Protein AF-A0A7Y2NCZ9-F1 (afdb_monomer)

Sequence (286 aa):
MQEQLASISAELGVPTDLVERAARARATATGTTVEQIVAAWSGGEAAPAAAAPPAASAAAPAAAPAAAAPAAPAGPIVEIFEPTAAPPEVEVEVEPEVPEPVKRRAVPVWMMATFVAIPAVALMYALLIPNGPDCGGGGQLAIDPVTGVAQSCDGSEYGVSAVDFFAMGSDLYATQCAACHGAEGGGGAGPAFTGGAVLASFPTDQCATHVEWVALGSSAWPEATYGALDTPVGSSGGVMPGFGSRLSPEELAAVVLYERVAFGGEGIGVAEADCGLGDEAVAAGE

Structure (mmCIF, N/CA/C/O backbone):
data_AF-A0A7Y2NCZ9-F1
#
_entry.id   AF-A0A7Y2NCZ9-F1
#
loop_
_atom_site.group_PDB
_atom_site.id
_atom_site.type_symbol
_atom_site.label_atom_id
_atom_site.label_alt_id
_atom_site.label_comp_id
_atom_site.label_asym_id
_atom_site.label_entity_id
_atom_site.label_seq_id
_atom_site.pdbx_PDB_ins_code
_atom_site.Cartn_x
_atom_site.Cartn_y
_atom_site.Cartn_z
_atom_site.occupancy
_atom_site.B_iso_or_equiv
_atom_site.auth_seq_id
_atom_site.auth_comp_id
_atom_site.auth_asym_id
_atom_site.auth_atom_id
_atom_site.pdbx_PDB_model_num
ATOM 1 N N . MET A 1 1 ? -28.352 15.705 -25.016 1.00 78.81 1 MET A N 1
ATOM 2 C CA . MET A 1 1 ? -27.339 15.227 -24.049 1.00 78.81 1 MET A CA 1
ATOM 3 C C . MET A 1 1 ? -27.585 13.787 -23.604 1.00 78.81 1 MET A C 1
ATOM 5 O O . MET A 1 1 ? -26.850 12.945 -24.084 1.00 78.81 1 MET A O 1
ATOM 9 N N . GLN A 1 2 ? -28.590 13.456 -22.774 1.00 85.50 2 GLN A N 1
ATOM 10 C CA . GLN A 1 2 ? -28.771 12.064 -22.296 1.00 85.50 2 GLN A CA 1
ATOM 11 C C . GLN A 1 2 ? -29.002 11.042 -23.425 1.00 85.50 2 GLN A C 1
ATOM 13 O O . GLN A 1 2 ? -28.416 9.969 -23.408 1.00 85.50 2 GLN A O 1
ATOM 18 N N . GLU A 1 3 ? -29.771 11.407 -24.454 1.00 88.25 3 GLU A N 1
ATOM 19 C CA . GLU A 1 3 ? -29.994 10.557 -25.635 1.00 88.25 3 GLU A CA 1
ATOM 20 C C . GLU A 1 3 ? -28.704 10.308 -26.444 1.00 88.25 3 GLU A C 1
ATOM 22 O O . GLU A 1 3 ? -28.456 9.201 -26.909 1.00 88.25 3 GLU A O 1
ATOM 27 N N . GLN A 1 4 ? -27.826 11.313 -26.536 1.00 89.00 4 GLN A N 1
ATOM 28 C CA . GLN A 1 4 ? -26.525 11.192 -27.209 1.00 89.00 4 GLN A CA 1
ATOM 29 C C . GLN A 1 4 ? -25.543 10.355 -26.388 1.00 89.00 4 GLN A C 1
ATOM 31 O O . GLN A 1 4 ? -24.833 9.532 -26.950 1.00 89.00 4 GLN A O 1
ATOM 36 N N . LEU A 1 5 ? -25.532 10.525 -25.062 1.00 88.00 5 LEU A N 1
ATOM 37 C CA . LEU A 1 5 ? -24.735 9.698 -24.155 1.00 88.00 5 LEU A CA 1
ATOM 38 C C . LEU A 1 5 ? -25.157 8.227 -24.238 1.00 88.00 5 LEU A C 1
ATOM 40 O O . LEU A 1 5 ? -24.292 7.363 -24.301 1.00 88.00 5 LEU A O 1
ATOM 44 N N . ALA A 1 6 ? -26.463 7.948 -24.303 1.00 89.88 6 ALA A N 1
ATOM 45 C CA . ALA A 1 6 ? -26.987 6.595 -24.476 1.00 89.88 6 ALA A CA 1
ATOM 46 C C . ALA A 1 6 ? -26.619 5.995 -25.844 1.00 89.88 6 ALA A C 1
ATOM 48 O O . ALA A 1 6 ? -26.260 4.826 -25.919 1.00 89.88 6 ALA A O 1
ATOM 49 N N . SER A 1 7 ? -26.649 6.793 -26.917 1.00 90.50 7 SER A N 1
ATOM 50 C CA . SER A 1 7 ? -26.209 6.353 -28.248 1.00 90.50 7 SER A CA 1
ATOM 51 C C . SER A 1 7 ? -24.715 6.019 -28.282 1.00 90.50 7 SER A C 1
ATOM 53 O O . SER A 1 7 ? -24.341 4.964 -28.780 1.00 90.50 7 SER A O 1
ATOM 55 N N . ILE A 1 8 ? -23.870 6.891 -27.722 1.00 89.75 8 ILE A N 1
ATOM 56 C CA . ILE A 1 8 ? -22.414 6.683 -27.643 1.00 89.75 8 ILE A CA 1
ATOM 57 C C . ILE A 1 8 ? -22.099 5.471 -26.756 1.00 89.75 8 ILE A C 1
ATOM 59 O O . ILE A 1 8 ? -21.262 4.645 -27.103 1.00 89.75 8 ILE A O 1
ATOM 63 N N . SER A 1 9 ? -22.803 5.335 -25.631 1.00 89.31 9 SER A N 1
ATOM 64 C CA . SER A 1 9 ? -22.722 4.181 -24.732 1.00 89.31 9 SER A CA 1
ATOM 65 C C . SER A 1 9 ? -23.060 2.871 -25.450 1.00 89.31 9 SER A C 1
ATOM 67 O O . SER A 1 9 ? -22.304 1.908 -25.341 1.00 89.31 9 SER A O 1
ATOM 69 N N . ALA A 1 10 ? -24.145 2.846 -26.231 1.00 89.31 10 ALA A N 1
ATOM 70 C CA . ALA A 1 10 ? -24.565 1.666 -26.983 1.00 89.31 10 ALA A CA 1
ATOM 71 C C . ALA A 1 10 ? -23.587 1.296 -28.111 1.00 89.31 10 ALA A C 1
ATOM 73 O O . ALA A 1 10 ? -23.389 0.114 -28.378 1.00 89.31 10 ALA A O 1
ATOM 74 N N . GLU A 1 11 ? -22.970 2.286 -28.758 1.00 89.75 11 GLU A N 1
ATOM 75 C CA . GLU A 1 11 ? -21.984 2.063 -29.821 1.00 89.75 11 GLU A CA 1
ATOM 76 C C . GLU A 1 11 ? -20.638 1.568 -29.272 1.00 89.75 11 GLU A C 1
ATOM 78 O O . GLU A 1 11 ? -20.004 0.703 -29.872 1.00 89.75 11 GLU A O 1
ATOM 83 N N . LEU A 1 12 ? -20.219 2.077 -28.109 1.00 83.62 12 LEU A N 1
ATOM 84 C CA . LEU A 1 12 ? -18.951 1.716 -27.470 1.00 83.62 12 LEU A CA 1
ATOM 85 C C . LEU A 1 12 ? -19.056 0.507 -26.529 1.00 83.62 12 LEU A C 1
ATOM 87 O O . LEU A 1 12 ? -18.029 -0.017 -26.111 1.00 83.62 12 LEU A O 1
ATOM 91 N N . GLY A 1 13 ? -20.267 0.076 -26.165 1.00 85.94 13 GLY A N 1
ATOM 92 C CA . GLY A 1 13 ? -20.477 -0.979 -25.168 1.00 85.94 13 GLY A CA 1
ATOM 93 C C . GLY A 1 13 ? -20.064 -0.577 -23.746 1.00 85.94 13 GLY A C 1
ATOM 94 O O . GLY A 1 13 ? -19.773 -1.441 -22.926 1.00 85.94 13 GLY A O 1
ATOM 95 N N . VAL A 1 14 ? -20.019 0.727 -23.449 1.00 89.38 14 VAL A N 1
ATOM 96 C CA . VAL A 1 14 ? -19.550 1.286 -22.169 1.00 89.38 14 VAL A CA 1
ATOM 97 C C . VAL A 1 14 ? -20.726 1.913 -21.407 1.00 89.38 14 VAL A C 1
ATOM 99 O O . VAL A 1 14 ? -21.513 2.622 -22.033 1.00 89.38 14 VAL A O 1
ATOM 102 N N . PRO A 1 15 ? -20.854 1.731 -20.077 1.00 92.50 15 PRO A N 1
ATOM 103 C CA . PRO A 1 15 ? -21.878 2.382 -19.254 1.00 92.50 15 PRO A CA 1
ATOM 104 C C . PRO A 1 15 ? -21.974 3.908 -19.428 1.00 92.50 15 PRO A C 1
ATOM 106 O O . PRO A 1 15 ? -20.968 4.617 -19.511 1.00 92.50 15 PRO A O 1
ATOM 109 N N . THR A 1 16 ? -23.201 4.437 -19.448 1.00 88.50 16 THR A N 1
ATOM 110 C CA . THR A 1 16 ? -23.489 5.860 -19.708 1.00 88.50 16 THR A CA 1
ATOM 111 C C . THR A 1 16 ? -22.826 6.809 -18.702 1.00 88.50 16 THR A C 1
ATOM 113 O O . THR A 1 16 ? -22.435 7.918 -19.072 1.00 88.50 16 THR A O 1
ATOM 116 N N . ASP A 1 17 ? -22.652 6.384 -17.446 1.00 87.56 17 ASP A N 1
ATOM 117 C CA . ASP A 1 17 ? -21.994 7.174 -16.398 1.00 87.56 17 ASP A CA 1
ATOM 118 C C . ASP A 1 17 ? -20.489 7.353 -16.660 1.00 87.56 17 ASP A C 1
ATOM 120 O O . ASP A 1 17 ? -19.930 8.412 -16.368 1.00 87.56 17 ASP A O 1
ATOM 124 N N . LEU A 1 18 ? -19.829 6.356 -17.259 1.00 87.69 18 LEU A N 1
ATOM 125 C CA . LEU A 1 18 ? -18.423 6.446 -17.650 1.00 87.69 18 LEU A CA 1
ATOM 126 C C . LEU A 1 18 ? -18.248 7.388 -18.838 1.00 87.69 18 LEU A C 1
ATOM 128 O O . LEU A 1 18 ? -17.339 8.219 -18.829 1.00 87.69 18 LEU A O 1
ATOM 132 N N . VAL A 1 19 ? -19.152 7.323 -19.820 1.00 90.44 19 VAL A N 1
ATOM 133 C CA . VAL A 1 19 ? -19.160 8.254 -20.960 1.00 90.44 19 VAL A CA 1
ATOM 134 C C . VAL A 1 19 ? -19.357 9.695 -20.472 1.00 90.44 19 VAL A C 1
ATOM 136 O O . VAL A 1 19 ? -18.670 10.610 -20.929 1.00 90.44 19 VAL A O 1
ATOM 139 N N . GLU A 1 20 ? -20.230 9.907 -19.484 1.00 93.12 20 GLU A N 1
ATOM 140 C CA . GLU A 1 20 ? -20.445 11.223 -18.880 1.00 93.12 20 GLU A CA 1
ATOM 141 C C . GLU A 1 20 ? -19.228 11.711 -18.075 1.00 93.12 20 GLU A C 1
ATOM 143 O O . GLU A 1 20 ? -18.813 12.868 -18.217 1.00 93.12 20 GLU A O 1
ATOM 148 N N . ARG A 1 21 ? -18.613 10.842 -17.261 1.00 92.00 21 ARG A N 1
ATOM 149 C CA . ARG A 1 21 ? -17.389 11.169 -16.507 1.00 92.00 21 ARG A CA 1
ATOM 150 C C . ARG A 1 21 ? -16.228 11.519 -17.439 1.00 92.00 21 ARG A C 1
ATOM 152 O O . ARG A 1 21 ? -15.560 12.531 -17.219 1.00 92.00 21 ARG A O 1
ATOM 159 N N . ALA A 1 22 ? -16.036 10.752 -18.511 1.00 91.69 22 ALA A N 1
ATOM 160 C CA . ALA A 1 22 ? -15.022 11.021 -19.527 1.00 91.69 22 ALA A CA 1
ATOM 161 C C . ALA A 1 22 ? -15.275 12.354 -20.252 1.00 91.69 22 ALA A C 1
ATOM 163 O O . ALA A 1 22 ? -14.341 13.132 -20.469 1.00 91.69 22 ALA A O 1
ATOM 164 N N . ALA A 1 23 ? -16.536 12.658 -20.582 1.00 92.56 23 ALA A N 1
ATOM 165 C CA . ALA A 1 23 ? -16.905 13.923 -21.212 1.00 92.56 23 ALA A CA 1
ATOM 166 C C . ALA A 1 23 ? -16.618 15.125 -20.296 1.00 92.56 23 ALA A C 1
ATOM 168 O O . ALA A 1 23 ? -16.061 16.125 -20.751 1.00 92.56 23 ALA A O 1
ATOM 169 N N . ARG A 1 24 ? -16.921 15.015 -18.993 1.00 91.19 24 ARG A N 1
ATOM 170 C CA . ARG A 1 24 ? -16.603 16.042 -17.983 1.00 91.19 24 ARG A CA 1
ATOM 171 C C . ARG A 1 24 ? -15.102 16.256 -17.825 1.00 91.19 24 ARG A C 1
ATOM 173 O O . ARG A 1 24 ? -14.654 17.398 -17.857 1.00 91.19 24 ARG A O 1
ATOM 180 N N . ALA A 1 25 ? -14.323 15.180 -17.733 1.00 90.06 25 ALA A N 1
ATOM 181 C CA . ALA A 1 25 ? -12.868 15.272 -17.630 1.00 90.06 25 ALA A CA 1
ATOM 182 C C . ALA A 1 25 ? -12.256 15.998 -18.843 1.00 90.06 25 ALA A C 1
ATOM 184 O O . ALA A 1 25 ? -11.417 16.889 -18.694 1.00 90.06 25 ALA A O 1
ATOM 185 N N . ARG A 1 26 ? -12.725 15.676 -20.056 1.00 88.50 26 ARG A N 1
ATOM 186 C CA . ARG A 1 26 ? -12.232 16.299 -21.292 1.00 88.50 26 ARG A CA 1
ATOM 187 C C . ARG A 1 26 ? -12.692 17.749 -21.447 1.00 88.50 26 ARG A C 1
ATOM 189 O O . ARG A 1 26 ? -11.910 18.575 -21.914 1.00 88.50 26 ARG A O 1
ATOM 196 N N . ALA A 1 27 ? -13.909 18.072 -21.011 1.00 92.50 27 ALA A N 1
ATOM 197 C CA . ALA A 1 27 ? -14.422 19.439 -20.946 1.00 92.50 27 ALA A CA 1
ATOM 198 C C . ALA A 1 27 ? -13.543 20.318 -20.038 1.00 92.50 27 ALA A C 1
ATOM 200 O O . ALA A 1 27 ? -13.081 21.376 -20.462 1.00 92.50 27 ALA A O 1
ATOM 201 N N . THR A 1 28 ? -13.196 19.832 -18.840 1.00 88.94 28 THR A N 1
ATOM 202 C CA . THR A 1 28 ? -12.280 20.529 -17.921 1.00 88.94 28 THR A CA 1
ATOM 203 C C . THR A 1 28 ? -10.881 20.699 -18.513 1.00 88.94 28 THR A C 1
ATOM 205 O O . THR A 1 28 ? -10.314 21.784 -18.428 1.00 88.94 28 THR A O 1
ATOM 208 N N . ALA A 1 29 ? -10.337 19.663 -19.155 1.00 85.38 29 ALA A N 1
ATOM 209 C CA . ALA A 1 29 ? -8.994 19.708 -19.736 1.00 85.38 29 ALA A CA 1
ATOM 210 C C . ALA A 1 29 ? -8.878 20.642 -20.955 1.00 85.38 29 ALA A C 1
ATOM 212 O O . ALA A 1 29 ? -7.812 21.194 -21.214 1.00 85.38 29 ALA A O 1
ATOM 213 N N . THR A 1 30 ? -9.962 20.812 -21.715 1.00 87.06 30 THR A N 1
ATOM 214 C CA . THR A 1 30 ? -9.978 21.622 -22.948 1.00 87.06 30 THR A CA 1
ATOM 215 C C . THR A 1 30 ? -10.617 22.998 -22.768 1.00 87.06 30 THR A C 1
ATOM 217 O O . THR A 1 30 ? -10.561 23.813 -23.687 1.00 87.06 30 THR A O 1
ATOM 220 N N . GLY A 1 31 ? -11.216 23.272 -21.604 1.00 89.50 31 GLY A N 1
ATOM 221 C CA . GLY A 1 31 ? -11.973 24.500 -21.349 1.00 89.50 31 GLY A CA 1
ATOM 222 C C . GLY A 1 31 ? -13.267 24.602 -22.166 1.00 89.50 31 GLY A C 1
ATOM 223 O O . GLY A 1 31 ? -13.744 25.708 -22.414 1.00 89.50 31 GLY A O 1
ATOM 224 N N . THR A 1 32 ? -13.813 23.470 -22.614 1.00 90.94 32 THR A N 1
ATOM 225 C CA . THR A 1 32 ? -15.071 23.385 -23.377 1.00 90.94 32 THR A CA 1
ATOM 226 C C . THR A 1 32 ? -16.213 22.894 -22.487 1.00 90.94 32 THR A C 1
ATOM 228 O O . THR A 1 32 ? -15.999 22.585 -21.314 1.00 90.94 32 THR A O 1
ATOM 231 N N . THR A 1 33 ? -17.445 22.849 -23.005 1.00 94.38 33 THR A N 1
ATOM 232 C CA . THR A 1 33 ? -18.577 22.286 -22.250 1.00 94.38 33 THR A CA 1
ATOM 233 C C . THR A 1 33 ? -18.755 20.795 -22.526 1.00 94.38 33 THR A C 1
ATOM 235 O O . THR A 1 33 ? -18.391 20.284 -23.587 1.00 94.38 33 THR A O 1
ATOM 238 N N . VAL A 1 34 ? -19.352 20.085 -21.568 1.00 90.19 34 VAL A N 1
ATOM 239 C CA . VAL A 1 34 ? -19.632 18.644 -21.675 1.00 90.19 34 VAL A CA 1
ATOM 240 C C . VAL A 1 34 ? -20.484 18.355 -22.912 1.00 90.19 34 VAL A C 1
ATOM 242 O O . VAL A 1 34 ? -20.221 17.410 -23.646 1.00 90.19 34 VAL A O 1
ATOM 245 N N . GLU A 1 35 ? -21.454 19.220 -23.203 1.00 89.00 35 GLU A N 1
ATOM 246 C CA . GLU A 1 35 ? -22.343 19.112 -24.358 1.00 89.00 35 GLU A CA 1
ATOM 247 C C . GLU A 1 35 ? -21.586 19.223 -25.685 1.00 89.00 35 GLU A C 1
ATOM 249 O O . GLU A 1 35 ? -21.931 18.523 -26.633 1.00 89.00 35 GLU A O 1
ATOM 254 N N . GLN A 1 36 ? -20.544 20.061 -25.757 1.00 86.81 36 GLN A N 1
ATOM 255 C CA . GLN A 1 36 ? -19.707 20.202 -26.953 1.00 86.81 36 GLN A CA 1
ATOM 256 C C . GLN A 1 36 ? -18.855 18.953 -27.194 1.00 86.81 36 GLN A C 1
ATOM 258 O O . GLN A 1 36 ? -18.736 18.501 -28.330 1.00 86.81 36 GLN A O 1
ATOM 263 N N . ILE A 1 37 ? -18.315 18.358 -26.127 1.00 92.25 37 ILE A N 1
ATOM 264 C CA . ILE A 1 37 ? -17.566 17.098 -26.206 1.00 92.25 37 ILE A CA 1
ATOM 265 C C . ILE A 1 37 ? -18.480 15.944 -26.641 1.00 92.25 37 ILE A C 1
ATOM 267 O O . ILE A 1 37 ? -18.135 15.188 -27.547 1.00 92.25 37 ILE A O 1
ATOM 271 N N . VAL A 1 38 ? -19.674 15.843 -26.053 1.00 91.31 38 VAL A N 1
ATOM 272 C CA . VAL A 1 38 ? -20.662 14.804 -26.390 1.00 91.31 38 VAL A CA 1
ATOM 273 C C . VAL A 1 38 ? -21.204 14.976 -27.817 1.00 91.31 38 VAL A C 1
ATOM 275 O O . VAL A 1 38 ? -21.426 13.990 -28.522 1.00 91.31 38 VAL A O 1
ATOM 278 N N . ALA A 1 39 ? -21.386 16.213 -28.288 1.00 87.69 39 ALA A N 1
ATOM 279 C CA . ALA A 1 39 ? -21.771 16.492 -29.672 1.00 87.69 39 ALA A CA 1
ATOM 280 C C . ALA A 1 39 ? -20.675 16.086 -30.675 1.00 87.69 39 ALA A C 1
ATOM 282 O O . ALA A 1 39 ? -20.982 15.441 -31.678 1.00 87.69 39 ALA A O 1
ATOM 283 N N . ALA A 1 40 ? -19.405 16.370 -30.362 1.00 85.44 40 ALA A N 1
ATOM 284 C CA . ALA A 1 40 ? -18.264 15.968 -31.186 1.00 85.44 40 ALA A CA 1
ATOM 285 C C . ALA A 1 40 ? -18.127 14.441 -31.297 1.00 85.44 40 ALA A C 1
ATOM 287 O O . ALA A 1 40 ? -17.782 13.919 -32.355 1.00 85.44 40 ALA A O 1
ATOM 288 N N . TRP A 1 41 ? -18.431 13.709 -30.223 1.00 86.69 41 TRP A N 1
ATOM 289 C CA . TRP A 1 41 ? -18.396 12.243 -30.212 1.00 86.69 41 TRP A CA 1
ATOM 290 C C . TRP A 1 41 ? -19.579 11.590 -30.927 1.00 86.69 41 TRP A C 1
ATOM 292 O O . TRP A 1 41 ? -19.425 10.505 -31.469 1.00 86.69 41 TRP A O 1
ATOM 302 N N . SER A 1 42 ? -20.731 12.262 -30.993 1.00 81.56 42 SER A N 1
ATOM 303 C CA . SER A 1 42 ? -21.918 11.782 -31.721 1.00 81.56 42 SER A CA 1
ATOM 304 C C . SER A 1 42 ? -21.930 12.171 -33.210 1.00 81.56 42 SER A C 1
ATOM 306 O O . SER A 1 42 ? -22.966 12.083 -33.867 1.00 81.56 42 SER A O 1
ATOM 308 N N . GLY A 1 43 ? -20.779 12.584 -33.758 1.00 70.12 43 GLY A N 1
ATOM 309 C CA . GLY A 1 43 ? -20.589 12.831 -35.192 1.00 70.12 43 GLY A CA 1
ATOM 310 C C . GLY A 1 43 ? -20.848 14.267 -35.664 1.00 70.12 43 GLY A C 1
ATOM 311 O O . GLY A 1 43 ? -20.928 14.493 -36.871 1.00 70.12 43 GLY A O 1
ATOM 312 N N . GLY A 1 44 ? -20.974 15.244 -34.759 1.00 59.06 44 GLY A N 1
ATOM 313 C CA . GLY A 1 44 ? -21.138 16.659 -35.112 1.00 59.06 44 GLY A CA 1
ATOM 314 C C . GLY A 1 44 ? -19.879 17.489 -34.857 1.00 59.06 44 GLY A C 1
ATOM 315 O O . GLY A 1 44 ? -19.588 17.739 -33.700 1.00 59.06 44 GLY A O 1
ATOM 316 N N . GLU A 1 45 ? -19.216 17.933 -35.938 1.00 55.31 45 GLU A N 1
ATOM 317 C CA . GLU A 1 45 ? -18.091 18.898 -36.054 1.00 55.31 45 GLU A CA 1
ATOM 318 C C . GLU A 1 45 ? -16.938 18.780 -35.027 1.00 55.31 45 GLU A C 1
ATOM 320 O O . GLU A 1 45 ? -17.121 18.763 -33.812 1.00 55.31 45 GLU A O 1
ATOM 325 N N . ALA A 1 46 ? -15.696 18.748 -35.518 1.00 50.28 46 ALA A N 1
ATOM 326 C CA . ALA A 1 46 ? -14.514 18.537 -34.681 1.00 50.28 46 ALA A CA 1
ATOM 327 C C . ALA A 1 46 ? -14.406 19.565 -33.533 1.00 50.28 46 ALA A C 1
ATOM 329 O O . ALA A 1 46 ? -14.397 20.777 -33.761 1.00 50.28 46 ALA A O 1
ATOM 330 N N . ALA A 1 47 ? -14.271 19.075 -32.295 1.00 53.47 47 ALA A N 1
ATOM 331 C CA . ALA A 1 47 ? -14.011 19.921 -31.134 1.00 53.47 47 ALA A CA 1
ATOM 332 C C . ALA A 1 47 ? -12.724 20.748 -31.352 1.00 53.47 47 ALA A C 1
ATOM 334 O O . ALA A 1 47 ? -11.716 20.191 -31.806 1.00 53.47 47 ALA A O 1
ATOM 335 N N . PRO A 1 48 ? -12.719 22.057 -31.034 1.00 49.19 48 PRO A N 1
ATOM 336 C CA . PRO A 1 48 ? -11.536 22.885 -31.212 1.00 49.19 48 PRO A CA 1
ATOM 337 C C . PRO A 1 48 ? -10.384 22.371 -30.339 1.00 49.19 48 PRO A C 1
ATOM 339 O O . PRO A 1 48 ? -10.578 21.970 -29.190 1.00 49.19 48 PRO A O 1
ATOM 342 N N . ALA A 1 49 ? -9.178 22.368 -30.909 1.00 51.69 49 ALA A N 1
ATOM 343 C CA . ALA A 1 49 ? -7.960 21.971 -30.214 1.00 51.69 49 ALA A CA 1
ATOM 344 C C . ALA A 1 49 ? -7.739 22.824 -28.952 1.00 51.69 49 ALA A C 1
ATOM 346 O O . ALA A 1 49 ? -8.011 24.025 -28.948 1.00 51.69 49 ALA A O 1
ATOM 347 N N . ALA A 1 50 ? -7.239 22.178 -27.894 1.00 48.22 50 ALA A N 1
ATOM 348 C CA . ALA A 1 50 ? -7.020 22.762 -26.575 1.00 48.22 50 ALA A CA 1
ATOM 349 C C . ALA A 1 50 ? -6.296 24.120 -26.639 1.00 48.22 50 ALA A C 1
ATOM 351 O O . ALA A 1 50 ? -5.228 24.243 -27.242 1.00 48.22 50 ALA A O 1
ATOM 352 N N . ALA A 1 51 ? -6.853 25.128 -25.965 1.00 45.62 51 ALA A N 1
ATOM 353 C CA . ALA A 1 51 ? -6.122 26.349 -25.660 1.00 45.62 51 ALA A CA 1
ATOM 354 C C . ALA A 1 51 ? -5.039 26.026 -24.617 1.00 45.62 51 ALA A C 1
ATOM 356 O O . ALA A 1 51 ? -5.326 25.437 -23.575 1.00 45.62 51 ALA A O 1
ATOM 357 N N . ALA A 1 52 ? -3.790 26.390 -24.912 1.00 41.75 52 ALA A N 1
ATOM 358 C CA . ALA A 1 52 ? -2.668 26.198 -24.001 1.00 41.75 52 ALA A CA 1
ATOM 359 C C . ALA A 1 52 ? -2.919 26.904 -22.646 1.00 41.75 52 ALA A C 1
ATOM 361 O O . ALA A 1 52 ? -3.458 28.015 -22.635 1.00 41.75 52 ALA A O 1
ATOM 362 N N . PRO A 1 53 ? -2.519 26.303 -21.509 1.00 43.25 53 PRO A N 1
ATOM 363 C CA . PRO A 1 53 ? -2.690 26.918 -20.195 1.00 43.25 53 PRO A CA 1
ATOM 364 C C . PRO A 1 53 ? -1.870 28.217 -20.060 1.00 43.25 53 PRO A C 1
ATOM 366 O O . PRO A 1 53 ? -0.807 28.342 -20.678 1.00 43.25 53 PRO A O 1
ATOM 369 N N . PRO A 1 54 ? -2.321 29.195 -19.246 1.00 37.72 54 PRO A N 1
ATOM 370 C CA . PRO A 1 54 ? -1.583 30.432 -19.026 1.00 37.72 54 PRO A CA 1
ATOM 371 C C . PRO A 1 54 ? -0.266 30.128 -18.305 1.00 37.72 54 PRO A C 1
ATOM 373 O O . PRO A 1 54 ? -0.250 29.648 -17.172 1.00 37.72 54 PRO A O 1
ATOM 376 N N . ALA A 1 55 ? 0.850 30.406 -18.978 1.00 35.72 55 ALA A N 1
ATOM 377 C CA . ALA A 1 55 ? 2.182 30.263 -18.415 1.00 35.72 55 ALA A CA 1
ATOM 378 C C . ALA A 1 55 ? 2.359 31.196 -17.206 1.00 35.72 55 ALA A C 1
ATOM 380 O O . ALA A 1 55 ? 2.167 32.411 -17.300 1.00 35.72 55 ALA A O 1
ATOM 381 N N . ALA A 1 56 ? 2.759 30.619 -16.073 1.00 37.59 56 ALA A N 1
ATOM 382 C CA . ALA A 1 56 ? 3.264 31.367 -14.936 1.00 37.59 56 ALA A CA 1
ATOM 383 C C . ALA A 1 56 ? 4.516 32.159 -15.352 1.00 37.59 56 ALA A C 1
ATOM 385 O O . ALA A 1 56 ? 5.423 31.643 -16.003 1.00 37.59 56 ALA A O 1
ATOM 386 N N . SER A 1 57 ? 4.529 33.436 -14.976 1.00 37.06 57 SER A N 1
ATOM 387 C CA . SER A 1 57 ? 5.565 34.422 -15.276 1.00 37.06 57 SER A CA 1
ATOM 388 C C . SER A 1 57 ? 6.952 33.986 -14.784 1.00 37.06 57 SER A C 1
ATOM 390 O O . SER A 1 57 ? 7.227 34.038 -13.586 1.00 37.06 57 SER A O 1
ATOM 392 N N . ALA A 1 58 ? 7.859 33.688 -15.713 1.00 34.28 58 ALA A N 1
ATOM 393 C CA . ALA A 1 58 ? 9.302 33.754 -15.499 1.00 34.28 58 ALA A CA 1
ATOM 394 C C . ALA A 1 58 ? 9.921 34.690 -16.550 1.00 34.28 58 ALA A C 1
ATOM 396 O O . ALA A 1 58 ? 9.560 34.661 -17.725 1.00 34.28 58 ALA A O 1
ATOM 397 N N . ALA A 1 59 ? 10.793 35.579 -16.080 1.00 33.62 59 ALA A N 1
ATOM 398 C CA . ALA A 1 59 ? 11.311 36.735 -16.798 1.00 33.62 59 ALA A CA 1
ATOM 399 C C . ALA A 1 59 ? 12.083 36.395 -18.089 1.00 33.62 59 ALA A C 1
ATOM 401 O O . ALA A 1 59 ? 12.800 35.400 -18.178 1.00 33.62 59 ALA A O 1
ATOM 402 N N . ALA A 1 60 ? 11.947 37.287 -19.071 1.00 32.44 60 ALA A N 1
ATOM 403 C CA . ALA A 1 60 ? 12.530 37.218 -20.407 1.00 32.44 60 ALA A CA 1
ATOM 404 C C . ALA A 1 60 ? 14.063 37.385 -20.442 1.00 32.44 60 ALA A C 1
ATOM 406 O O . ALA A 1 60 ? 14.620 38.167 -19.669 1.00 32.44 60 ALA A O 1
ATOM 407 N N . PRO A 1 61 ? 14.715 36.832 -21.480 1.00 32.44 61 PRO A N 1
ATOM 408 C CA . PRO A 1 61 ? 15.750 37.546 -22.208 1.00 32.44 61 PRO A CA 1
ATOM 409 C C . PRO A 1 61 ? 15.303 37.885 -23.641 1.00 32.44 61 PRO A C 1
ATOM 411 O O . PRO A 1 61 ? 14.407 37.275 -24.218 1.00 32.44 61 PRO A O 1
ATOM 414 N N . ALA A 1 62 ? 15.916 38.945 -24.161 1.00 34.09 62 ALA A N 1
ATOM 415 C CA . ALA A 1 62 ? 15.526 39.716 -25.332 1.00 34.09 62 ALA A CA 1
ATOM 416 C C . ALA A 1 62 ? 15.522 38.961 -26.679 1.00 34.09 62 ALA A C 1
ATOM 418 O O . ALA A 1 62 ? 16.217 37.969 -26.883 1.00 34.09 62 ALA A O 1
ATOM 419 N N . ALA A 1 63 ? 14.738 39.522 -27.602 1.00 34.38 63 ALA A N 1
ATOM 420 C CA . ALA A 1 63 ? 14.422 39.041 -28.940 1.00 34.38 63 ALA A CA 1
ATOM 421 C C . ALA A 1 63 ? 15.617 38.926 -29.908 1.00 34.38 63 ALA A C 1
ATOM 423 O O . ALA A 1 63 ? 16.484 39.798 -29.960 1.00 34.38 63 ALA A O 1
ATOM 424 N N . ALA A 1 64 ? 15.546 37.917 -30.781 1.00 33.47 64 ALA A N 1
ATOM 425 C CA . ALA A 1 64 ? 16.216 37.867 -32.080 1.00 33.47 64 ALA A CA 1
ATOM 426 C C . ALA A 1 64 ? 15.184 37.471 -33.167 1.00 33.47 64 ALA A C 1
ATOM 428 O O . ALA A 1 64 ? 14.253 36.722 -32.862 1.00 33.47 64 ALA A O 1
ATOM 429 N N . PRO A 1 65 ? 15.276 38.013 -34.397 1.00 36.31 65 PRO A N 1
ATOM 430 C CA . PRO A 1 65 ? 14.166 38.057 -35.348 1.00 36.31 65 PRO A CA 1
ATOM 431 C C . PRO A 1 65 ? 13.964 36.768 -36.157 1.00 36.31 65 PRO A C 1
ATOM 433 O O . PRO A 1 65 ? 14.870 35.960 -36.343 1.00 36.31 65 PRO A O 1
ATOM 436 N N . ALA A 1 66 ? 12.734 36.633 -36.655 1.00 35.47 66 ALA A N 1
ATOM 437 C CA . ALA A 1 66 ? 12.197 35.523 -37.428 1.00 35.47 66 ALA A CA 1
ATOM 438 C C . ALA A 1 66 ? 12.977 35.223 -38.721 1.00 35.47 66 ALA A C 1
ATOM 440 O O . ALA A 1 66 ? 13.218 36.115 -39.535 1.00 35.47 66 ALA A O 1
ATOM 441 N N . ALA A 1 67 ? 13.269 33.941 -38.948 1.00 33.41 67 ALA A N 1
ATOM 442 C CA . ALA A 1 67 ? 13.661 33.403 -40.245 1.00 33.41 67 ALA A CA 1
ATOM 443 C C . ALA A 1 67 ? 12.560 32.454 -40.741 1.00 33.41 67 ALA A C 1
ATOM 445 O O . ALA A 1 67 ? 12.164 31.515 -40.052 1.00 33.41 67 ALA A O 1
ATOM 446 N N . ALA A 1 68 ? 12.039 32.776 -41.922 1.00 35.16 68 ALA A N 1
ATOM 447 C CA . ALA A 1 68 ? 10.941 32.107 -42.598 1.00 35.16 68 ALA A CA 1
ATOM 448 C C . ALA A 1 68 ? 11.288 30.671 -43.032 1.00 35.16 68 ALA A C 1
ATOM 450 O O . ALA A 1 68 ? 12.427 30.363 -43.383 1.00 35.16 68 ALA A O 1
ATOM 451 N N . ALA A 1 69 ? 10.266 29.815 -43.043 1.00 36.97 69 ALA A N 1
ATOM 452 C CA . ALA A 1 69 ? 10.320 28.447 -43.543 1.00 36.97 69 ALA A CA 1
ATOM 453 C C . ALA A 1 69 ? 10.692 28.400 -45.043 1.00 36.97 69 ALA A C 1
ATOM 455 O O . ALA A 1 69 ? 10.123 29.167 -45.826 1.00 36.97 69 ALA A O 1
ATOM 456 N N . PRO A 1 70 ? 11.594 27.503 -45.483 1.00 37.81 70 PRO A N 1
ATOM 457 C CA . PRO A 1 70 ? 11.847 27.296 -46.902 1.00 37.81 70 PRO A CA 1
ATOM 458 C C . PRO A 1 70 ? 10.726 26.475 -47.554 1.00 37.81 70 PRO A C 1
ATOM 460 O O . PRO A 1 70 ? 10.344 25.404 -47.081 1.00 37.81 70 PRO A O 1
ATOM 463 N N . ALA A 1 71 ? 10.218 27.005 -48.666 1.00 36.44 71 ALA A N 1
ATOM 464 C CA . ALA A 1 71 ? 9.284 26.353 -49.570 1.00 36.44 71 ALA A CA 1
ATOM 465 C C . ALA A 1 71 ? 9.950 25.202 -50.350 1.00 36.44 71 ALA A C 1
ATOM 467 O O . ALA A 1 71 ? 11.149 25.226 -50.630 1.00 36.44 71 ALA A O 1
ATOM 468 N N . ALA A 1 72 ? 9.139 24.206 -50.708 1.00 40.31 72 ALA A N 1
ATOM 469 C CA . ALA A 1 72 ? 9.513 23.032 -51.492 1.00 40.31 72 ALA A CA 1
ATOM 470 C C . ALA A 1 72 ? 10.135 23.399 -52.860 1.00 40.31 72 ALA A C 1
ATOM 472 O O . ALA A 1 72 ? 9.656 24.335 -53.507 1.00 40.31 72 ALA A O 1
ATOM 473 N N . PRO A 1 73 ? 11.154 22.666 -53.351 1.00 43.62 73 PRO A N 1
ATOM 474 C CA . PRO A 1 73 ? 11.705 22.922 -54.673 1.00 43.62 73 PRO A CA 1
ATOM 475 C C . PRO A 1 73 ? 10.766 22.415 -55.776 1.00 43.62 73 PRO A C 1
ATOM 477 O O . PRO A 1 73 ? 10.383 21.245 -55.818 1.00 43.62 73 PRO A O 1
ATOM 480 N N . ALA A 1 74 ? 10.426 23.331 -56.682 1.00 37.28 74 ALA A N 1
ATOM 481 C CA . ALA A 1 74 ? 9.808 23.053 -57.968 1.00 37.28 74 ALA A CA 1
ATOM 482 C C . ALA A 1 74 ? 10.771 22.259 -58.872 1.00 37.28 74 ALA A C 1
ATOM 484 O O . ALA A 1 74 ? 11.989 22.425 -58.798 1.00 37.28 74 ALA A O 1
ATOM 485 N N . GLY A 1 75 ? 10.206 21.375 -59.700 1.00 39.16 75 GLY A N 1
ATOM 486 C CA . GLY A 1 75 ? 10.940 20.459 -60.575 1.00 39.16 75 GLY A CA 1
ATOM 487 C C . GLY A 1 75 ? 11.805 21.142 -61.646 1.00 39.16 75 GLY A C 1
ATOM 488 O O . GLY A 1 75 ? 11.699 22.351 -61.864 1.00 39.16 75 GLY A O 1
ATOM 489 N N . PRO A 1 76 ? 12.674 20.376 -62.328 1.00 43.78 76 PRO A N 1
ATOM 490 C CA . PRO A 1 76 ? 13.620 20.935 -63.278 1.00 43.78 76 PRO A CA 1
ATOM 491 C C . PRO A 1 76 ? 12.918 21.389 -64.563 1.00 43.78 76 PRO A C 1
ATOM 493 O O . PRO A 1 76 ? 12.218 20.629 -65.231 1.00 43.78 76 PRO A O 1
ATOM 496 N N . ILE A 1 77 ? 13.154 22.652 -64.899 1.00 45.38 77 ILE A N 1
ATOM 497 C CA . ILE A 1 77 ? 12.909 23.265 -66.204 1.00 45.38 77 ILE A CA 1
ATOM 498 C C . ILE A 1 77 ? 13.877 22.648 -67.217 1.00 45.38 77 ILE A C 1
ATOM 500 O O . ILE A 1 77 ? 15.092 22.720 -67.051 1.00 45.38 77 ILE A O 1
ATOM 504 N N . VAL A 1 78 ? 13.325 22.024 -68.256 1.00 41.28 78 VAL A N 1
ATOM 505 C CA . VAL A 1 78 ? 14.074 21.502 -69.402 1.00 41.28 78 VAL A CA 1
ATOM 506 C C . VAL A 1 78 ? 14.261 22.649 -70.394 1.00 41.28 78 VAL A C 1
ATOM 508 O O . VAL A 1 78 ? 13.326 22.999 -71.112 1.00 41.28 78 VAL A O 1
ATOM 511 N N . GLU A 1 79 ? 15.452 23.248 -70.433 1.00 44.44 79 GLU A N 1
ATOM 512 C CA . GLU A 1 79 ? 15.855 24.092 -71.561 1.00 44.44 79 GLU A CA 1
ATOM 513 C C . GLU A 1 79 ? 16.325 23.202 -72.713 1.00 44.44 79 GLU A C 1
ATOM 515 O O . GLU A 1 79 ? 17.322 22.484 -72.629 1.00 44.44 79 GLU A O 1
ATOM 520 N N . ILE A 1 80 ? 15.552 23.242 -73.794 1.00 44.59 80 ILE A N 1
ATOM 521 C CA . ILE A 1 80 ? 15.863 22.629 -75.079 1.00 44.59 80 ILE A CA 1
ATOM 522 C C . ILE A 1 80 ? 16.847 23.562 -75.790 1.00 44.59 80 ILE A C 1
ATOM 524 O O . ILE A 1 80 ? 16.467 24.653 -76.206 1.00 44.59 80 ILE A O 1
ATOM 528 N N . PHE A 1 81 ? 18.099 23.131 -75.942 1.00 40.12 81 PHE A N 1
ATOM 529 C CA . PHE A 1 81 ? 19.053 23.762 -76.854 1.00 40.12 81 PHE A CA 1
ATOM 530 C C . PHE A 1 81 ? 19.036 23.027 -78.200 1.00 40.12 81 PHE A C 1
ATOM 532 O O . PHE A 1 81 ? 19.315 21.830 -78.273 1.00 40.12 81 PHE A O 1
ATOM 539 N N . GLU A 1 82 ? 18.692 23.754 -79.265 1.00 44.81 82 GLU A N 1
ATOM 540 C CA . GLU A 1 82 ? 18.825 23.310 -80.657 1.00 44.81 82 GLU A CA 1
ATOM 541 C C . GLU A 1 82 ? 20.314 23.120 -81.030 1.00 44.81 82 GLU A C 1
ATOM 543 O O . GLU A 1 82 ? 21.166 23.898 -80.586 1.00 44.81 82 GLU A O 1
ATOM 548 N N . PRO A 1 83 ? 20.667 22.099 -81.837 1.00 45.47 83 PRO A N 1
ATOM 549 C CA . PRO A 1 83 ? 22.054 21.701 -82.036 1.00 45.47 83 PRO A CA 1
ATOM 550 C C . PRO A 1 83 ? 22.709 22.567 -83.115 1.00 45.47 83 PRO A C 1
ATOM 552 O O . PRO A 1 83 ? 22.312 22.529 -84.279 1.00 45.47 83 PRO A O 1
ATOM 555 N N . THR A 1 84 ? 23.754 23.316 -82.756 1.00 41.81 84 THR A N 1
ATOM 556 C CA . THR A 1 84 ? 24.626 23.951 -83.749 1.00 41.81 84 THR A CA 1
ATOM 557 C C . THR A 1 84 ? 25.886 23.113 -83.962 1.00 41.81 84 THR A C 1
ATOM 559 O O . THR A 1 84 ? 26.580 22.765 -83.013 1.00 41.81 84 THR A O 1
ATOM 562 N N . ALA A 1 85 ? 26.095 22.771 -85.235 1.00 44.06 85 ALA A N 1
ATOM 563 C CA . ALA A 1 85 ? 27.315 22.357 -85.927 1.00 44.06 85 ALA A CA 1
ATOM 564 C C . ALA A 1 85 ? 28.351 21.491 -85.177 1.00 44.06 85 ALA A C 1
ATOM 566 O O . ALA A 1 85 ? 29.086 21.945 -84.303 1.00 44.06 85 ALA A O 1
ATOM 567 N N . ALA A 1 86 ? 28.489 20.252 -85.656 1.00 53.19 86 ALA A N 1
ATOM 568 C CA . ALA A 1 86 ? 29.554 19.322 -85.301 1.00 53.19 86 ALA A CA 1
ATOM 569 C C . ALA A 1 86 ? 30.962 19.879 -85.615 1.00 53.19 86 ALA A C 1
ATOM 571 O O . ALA A 1 86 ? 31.193 20.341 -86.738 1.00 53.19 86 ALA A O 1
ATOM 572 N N . PRO A 1 87 ? 31.929 19.774 -84.685 1.00 54.44 87 PRO A N 1
ATOM 573 C CA . PRO A 1 87 ? 33.348 19.763 -85.007 1.00 54.44 87 PRO A CA 1
ATOM 574 C C . PRO A 1 87 ? 33.829 18.337 -85.366 1.00 54.44 87 PRO A C 1
ATOM 576 O O . PRO A 1 87 ? 33.157 17.358 -85.039 1.00 54.44 87 PRO A O 1
ATOM 579 N N . PRO A 1 88 ? 34.961 18.220 -86.085 1.00 48.69 88 PRO A N 1
ATOM 580 C CA . PRO A 1 88 ? 35.358 17.009 -86.803 1.00 48.69 88 PRO A CA 1
ATOM 581 C C . PRO A 1 88 ? 35.778 15.850 -85.892 1.00 48.69 88 PRO A C 1
ATOM 583 O O . PRO A 1 88 ? 36.278 16.062 -84.788 1.00 48.69 88 PRO A O 1
ATOM 586 N N . GLU A 1 89 ? 35.594 14.635 -86.419 1.00 51.69 89 GLU A N 1
ATOM 587 C CA . GLU A 1 89 ? 36.023 13.355 -85.852 1.00 51.69 89 GLU A CA 1
ATOM 588 C C . GLU A 1 89 ? 37.477 13.421 -85.373 1.00 51.69 89 GLU A C 1
ATOM 590 O O . GLU A 1 89 ? 38.419 13.511 -86.161 1.00 51.69 89 GLU A O 1
ATOM 595 N N . VAL A 1 90 ? 37.646 13.368 -84.055 1.00 47.31 90 VAL A N 1
ATOM 596 C CA . VAL A 1 90 ? 38.897 12.962 -83.427 1.00 47.31 90 VAL A CA 1
ATOM 597 C C . VAL A 1 90 ? 38.695 11.505 -83.051 1.00 47.31 90 VAL A C 1
ATOM 599 O O . VAL A 1 90 ? 37.868 11.196 -82.193 1.00 47.31 90 VAL A O 1
ATOM 602 N N . GLU A 1 91 ? 39.413 10.611 -83.726 1.00 55.19 91 GLU A N 1
ATOM 603 C CA . GLU A 1 91 ? 39.573 9.228 -83.289 1.00 55.19 91 GLU A CA 1
ATOM 604 C C . GLU A 1 91 ? 40.204 9.254 -81.891 1.00 55.19 91 GLU A C 1
ATOM 606 O O . GLU A 1 91 ? 41.398 9.502 -81.728 1.00 55.19 91 GLU A O 1
ATOM 611 N N . VAL A 1 92 ? 39.373 9.077 -80.864 1.00 51.75 92 VAL A N 1
ATOM 612 C CA . VAL A 1 92 ? 39.835 8.846 -79.498 1.00 51.75 92 VAL A CA 1
ATOM 613 C C . VAL A 1 92 ? 39.940 7.342 -79.334 1.00 51.75 92 VAL A C 1
ATOM 615 O O . VAL A 1 92 ? 38.937 6.632 -79.268 1.00 51.75 92 VAL A O 1
ATOM 618 N N . GLU A 1 93 ? 41.176 6.866 -79.308 1.00 55.28 93 GLU A N 1
ATOM 619 C CA . GLU A 1 93 ? 41.519 5.513 -78.903 1.00 55.28 93 GLU A CA 1
ATOM 620 C C . GLU A 1 93 ? 41.015 5.312 -77.465 1.00 55.28 93 GLU A C 1
ATOM 622 O O . GLU A 1 93 ? 41.518 5.919 -76.520 1.00 55.28 93 GLU A O 1
ATOM 627 N N . VAL A 1 94 ? 39.934 4.541 -77.308 1.00 57.19 94 VAL A N 1
ATOM 628 C CA . VAL A 1 94 ? 39.332 4.261 -76.000 1.00 57.19 94 VAL A CA 1
ATOM 629 C C . VAL A 1 94 ? 40.198 3.220 -75.298 1.00 57.19 94 VAL A C 1
ATOM 631 O O . VAL A 1 94 ? 39.992 2.014 -75.442 1.00 57.19 94 VAL A O 1
ATOM 634 N N . GLU A 1 95 ? 41.178 3.691 -74.529 1.00 66.31 95 GLU A N 1
ATOM 635 C CA . GLU A 1 95 ? 41.766 2.894 -73.455 1.00 66.31 95 GLU A CA 1
ATOM 636 C C . GLU A 1 95 ? 40.658 2.556 -72.438 1.00 66.31 95 GLU A C 1
ATOM 638 O O . GLU A 1 95 ? 39.881 3.438 -72.059 1.00 66.31 95 GLU A O 1
ATOM 643 N N . PRO A 1 96 ? 40.517 1.291 -72.003 1.00 55.31 96 PRO A N 1
ATOM 644 C CA . PRO A 1 96 ? 39.490 0.919 -71.043 1.00 55.31 96 PRO A CA 1
ATOM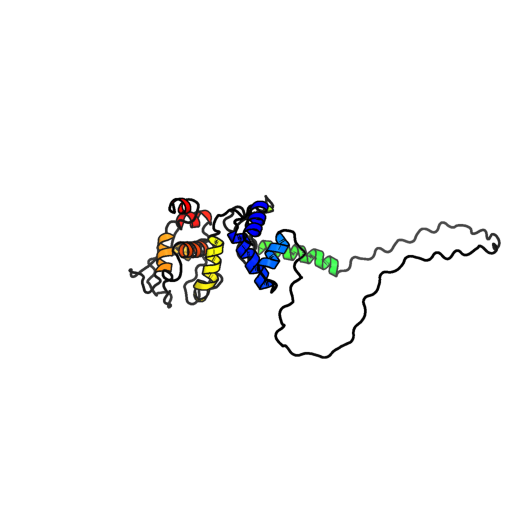 645 C C . PRO A 1 96 ? 39.838 1.522 -69.681 1.00 55.31 96 PRO A C 1
ATOM 647 O O . PRO A 1 96 ? 40.648 0.979 -68.929 1.00 55.31 96 PRO A O 1
ATOM 650 N N . GLU A 1 97 ? 39.214 2.651 -69.361 1.00 64.12 97 GLU A N 1
ATOM 651 C CA . GLU A 1 97 ? 39.333 3.280 -68.054 1.00 64.12 97 GLU A CA 1
ATOM 652 C C . GLU A 1 97 ? 38.673 2.369 -67.011 1.00 64.12 97 GLU A C 1
ATOM 654 O O . GLU A 1 97 ? 37.450 2.231 -66.921 1.00 64.12 97 GLU A O 1
ATOM 659 N N . VAL A 1 98 ? 39.516 1.654 -66.266 1.00 66.94 98 VAL A N 1
ATOM 660 C CA . VAL A 1 98 ? 39.114 0.827 -65.129 1.00 66.94 98 VAL A CA 1
ATOM 661 C C . VAL A 1 98 ? 38.449 1.760 -64.112 1.00 66.94 98 VAL A C 1
ATOM 663 O O . VAL A 1 98 ? 39.123 2.674 -63.635 1.00 66.94 98 VAL A O 1
ATOM 666 N N . PRO A 1 99 ? 37.160 1.574 -63.755 1.00 67.50 99 PRO A N 1
ATOM 667 C CA . PRO A 1 99 ? 36.496 2.479 -62.829 1.00 67.50 99 PRO A CA 1
ATOM 668 C C . PRO A 1 99 ? 37.232 2.460 -61.491 1.00 67.50 99 PRO A C 1
ATOM 670 O O . PRO A 1 99 ? 37.407 1.401 -60.878 1.00 67.50 99 PRO A O 1
ATOM 673 N N . GLU A 1 100 ? 37.685 3.635 -61.053 1.00 70.06 100 GLU A N 1
ATOM 674 C CA . GLU A 1 100 ? 38.406 3.773 -59.795 1.00 70.06 100 GLU A CA 1
ATOM 6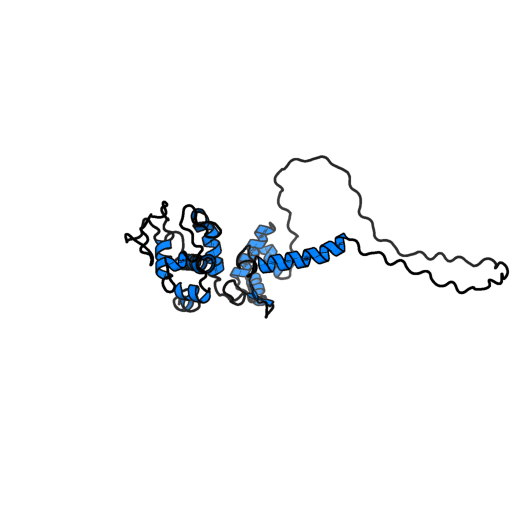75 C C . GLU A 1 100 ? 37.576 3.223 -58.621 1.00 70.06 100 GLU A C 1
ATOM 677 O O . GLU A 1 100 ? 36.347 3.375 -58.582 1.00 70.06 100 GLU A O 1
ATOM 682 N N . PRO A 1 101 ? 38.221 2.582 -57.630 1.00 68.31 101 PRO A N 1
ATOM 683 C CA . PRO A 1 101 ? 37.509 1.990 -56.511 1.00 68.31 101 PRO A CA 1
ATOM 684 C C . PRO A 1 101 ? 36.752 3.069 -55.727 1.00 68.31 101 PRO A C 1
ATOM 686 O O . PRO A 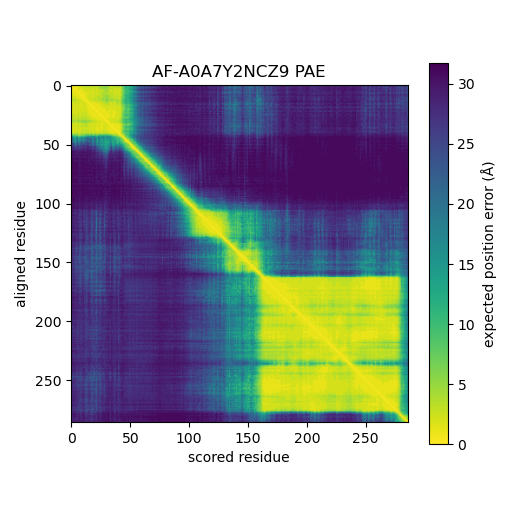1 101 ? 37.349 3.955 -55.113 1.00 68.31 101 PRO A O 1
ATOM 689 N N . VAL A 1 102 ? 35.418 2.961 -55.695 1.00 71.75 102 VAL A N 1
ATOM 690 C CA . VAL A 1 102 ? 34.556 3.838 -54.893 1.00 71.75 102 VAL A CA 1
ATOM 691 C C . VAL A 1 102 ? 34.996 3.762 -53.431 1.00 71.75 102 VAL A C 1
ATOM 693 O O . VAL A 1 102 ? 34.864 2.726 -52.769 1.00 71.75 102 VAL A O 1
ATOM 696 N N . LYS A 1 103 ? 35.528 4.873 -52.912 1.00 74.75 103 LYS A N 1
ATOM 697 C CA . LYS A 1 103 ? 35.968 5.002 -51.518 1.00 74.75 103 LYS A CA 1
ATOM 698 C C . LYS A 1 103 ? 34.759 4.826 -50.595 1.00 74.75 103 LYS A C 1
ATOM 700 O O . LYS A 1 103 ? 33.957 5.742 -50.419 1.00 74.75 103 LYS A O 1
ATOM 705 N N . ARG A 1 104 ? 34.618 3.640 -49.995 1.00 73.69 104 ARG A N 1
ATOM 706 C CA . ARG A 1 104 ? 33.601 3.384 -48.965 1.00 73.69 104 ARG A CA 1
ATOM 707 C C . ARG A 1 104 ? 33.857 4.340 -47.798 1.00 73.69 104 ARG A C 1
ATOM 709 O O . ARG A 1 104 ? 34.941 4.321 -47.216 1.00 73.69 104 ARG A O 1
ATOM 716 N N . ARG A 1 105 ? 32.888 5.202 -47.472 1.00 79.00 105 ARG A N 1
ATOM 717 C CA . ARG A 1 105 ? 32.984 6.068 -46.289 1.00 79.00 105 ARG A CA 1
ATOM 718 C C . ARG A 1 105 ? 32.985 5.183 -45.046 1.00 79.00 105 ARG A C 1
ATOM 720 O O . ARG A 1 105 ? 32.091 4.359 -44.876 1.00 79.00 105 ARG A O 1
ATOM 727 N N . ALA A 1 106 ? 34.009 5.336 -44.213 1.00 78.44 106 ALA A N 1
ATOM 728 C CA . ALA A 1 106 ? 34.105 4.617 -42.953 1.00 78.44 106 ALA A CA 1
ATOM 729 C C . ALA A 1 106 ? 32.935 5.005 -42.037 1.00 78.44 106 ALA A C 1
ATOM 731 O O . ALA A 1 106 ? 32.538 6.171 -41.983 1.00 78.44 106 ALA A O 1
ATOM 732 N N . VAL A 1 107 ? 32.390 4.016 -41.327 1.00 82.31 107 VAL A N 1
ATOM 733 C CA . VAL A 1 107 ? 31.334 4.224 -40.334 1.00 82.31 107 VAL A CA 1
ATOM 734 C C . VAL A 1 107 ? 31.855 5.168 -39.244 1.00 82.31 107 VAL A C 1
ATOM 736 O O . VAL A 1 107 ? 32.941 4.927 -38.710 1.00 82.31 107 VAL A O 1
ATOM 739 N N . PRO A 1 108 ? 31.129 6.247 -38.903 1.00 89.31 108 PRO A N 1
ATOM 740 C CA . PRO A 1 108 ? 31.590 7.179 -37.891 1.00 89.31 108 PRO A CA 1
ATOM 741 C C . PRO A 1 108 ? 31.611 6.515 -36.509 1.00 89.31 108 PRO A C 1
ATOM 743 O O . PRO A 1 108 ? 30.719 5.749 -36.149 1.00 89.31 108 PRO A O 1
ATOM 746 N N . VAL A 1 109 ? 32.631 6.839 -35.714 1.00 86.31 109 VAL A N 1
ATOM 747 C CA . VAL A 1 109 ? 32.900 6.193 -34.416 1.00 86.31 109 VAL A CA 1
ATOM 748 C C . VAL A 1 109 ? 31.729 6.328 -33.437 1.00 86.31 109 VAL A C 1
ATOM 750 O O . VAL A 1 109 ? 31.469 5.400 -32.679 1.00 86.31 109 VAL A O 1
ATOM 753 N N . TRP A 1 110 ? 30.971 7.429 -33.490 1.00 89.06 110 TRP A N 1
ATOM 754 C CA . TRP A 1 110 ? 29.779 7.605 -32.652 1.00 89.06 110 TRP A CA 1
ATOM 755 C C . TRP A 1 110 ? 28.700 6.556 -32.948 1.00 89.06 110 TRP A C 1
ATOM 757 O O . TRP A 1 110 ? 28.056 6.078 -32.024 1.00 89.06 110 TRP A O 1
ATOM 767 N N . MET A 1 111 ? 28.558 6.130 -34.207 1.00 91.88 111 MET A N 1
ATOM 768 C CA . MET A 1 111 ? 27.593 5.101 -34.588 1.00 91.88 111 MET A CA 1
ATOM 769 C C . MET A 1 111 ? 28.016 3.741 -34.026 1.00 91.88 111 MET A C 1
ATOM 771 O O . MET A 1 111 ? 27.196 3.041 -33.439 1.00 91.88 111 MET A O 1
ATOM 775 N N . MET A 1 112 ? 29.310 3.405 -34.099 1.00 90.12 112 MET A N 1
ATOM 776 C CA . MET A 1 112 ? 29.844 2.201 -33.445 1.00 90.12 112 MET A CA 1
ATOM 777 C C . MET A 1 112 ? 29.659 2.248 -31.924 1.00 90.12 112 MET A C 1
ATOM 779 O O . MET A 1 112 ? 29.293 1.241 -31.326 1.00 90.12 112 MET A O 1
ATOM 783 N N . ALA A 1 113 ? 29.860 3.414 -31.302 1.00 92.19 113 ALA A N 1
ATOM 784 C CA . ALA A 1 113 ? 29.635 3.597 -29.872 1.00 92.19 113 ALA A CA 1
ATOM 785 C C . ALA A 1 113 ? 28.164 3.372 -29.494 1.00 92.19 113 ALA A C 1
ATOM 787 O O . ALA A 1 113 ? 27.900 2.699 -28.505 1.00 92.19 113 ALA A O 1
ATOM 788 N N . THR A 1 114 ? 27.206 3.844 -30.297 1.00 94.62 114 THR A N 1
ATOM 789 C CA . THR A 1 114 ? 25.772 3.590 -30.084 1.00 94.62 114 THR A CA 1
ATOM 790 C C . THR A 1 114 ? 25.427 2.101 -30.186 1.00 94.62 114 THR A C 1
ATOM 792 O O . THR A 1 114 ? 24.720 1.585 -29.323 1.00 94.62 114 THR A O 1
ATOM 795 N N . PHE A 1 115 ? 25.978 1.387 -31.176 1.00 93.81 115 PHE A N 1
ATOM 796 C CA . PHE A 1 115 ? 25.775 -0.061 -31.331 1.00 93.81 115 PHE A CA 1
ATOM 797 C C . PHE A 1 115 ? 26.355 -0.895 -30.182 1.00 93.81 115 PHE A C 1
ATOM 799 O O . PHE A 1 115 ? 25.919 -2.024 -29.986 1.00 93.81 115 PHE A O 1
ATOM 806 N N . VAL A 1 116 ? 27.304 -0.356 -29.413 1.00 94.19 116 VAL A N 1
ATOM 807 C CA . VAL A 1 116 ? 27.829 -0.997 -28.197 1.00 94.19 116 VAL A CA 1
ATOM 808 C C . VAL A 1 116 ? 27.058 -0.542 -26.956 1.00 94.19 116 VAL A C 1
ATOM 810 O O . VAL A 1 116 ? 26.697 -1.361 -26.117 1.00 94.19 116 VAL A O 1
ATOM 813 N N . ALA A 1 117 ? 26.771 0.755 -26.843 1.00 95.06 117 ALA A N 1
ATOM 814 C CA . ALA A 1 117 ? 26.150 1.344 -25.665 1.00 95.06 117 ALA A CA 1
ATOM 815 C C . ALA A 1 117 ? 24.691 0.909 -25.486 1.00 95.06 117 ALA A C 1
ATOM 817 O O . ALA A 1 117 ? 24.310 0.571 -24.373 1.00 95.06 117 ALA A O 1
ATOM 818 N N . ILE A 1 118 ? 23.882 0.867 -26.552 1.00 94.62 118 ILE A N 1
ATOM 819 C CA . ILE A 1 118 ? 22.465 0.475 -26.454 1.00 94.62 118 ILE A CA 1
ATOM 820 C C . ILE A 1 118 ? 22.298 -0.953 -25.908 1.00 94.62 118 ILE A C 1
ATOM 822 O O . ILE A 1 118 ? 21.610 -1.105 -24.899 1.00 94.62 118 ILE A O 1
ATOM 826 N N . PRO A 1 119 ? 22.916 -2.003 -26.491 1.00 95.06 119 PRO A N 1
ATOM 827 C CA . PRO A 1 119 ? 22.772 -3.350 -25.948 1.00 95.06 119 PRO A CA 1
ATOM 828 C C . PRO A 1 119 ? 23.417 -3.495 -24.568 1.00 95.06 119 PRO A C 1
ATOM 830 O O . PRO A 1 119 ? 22.893 -4.238 -23.747 1.00 95.06 119 PRO A O 1
ATOM 833 N N . ALA A 1 120 ? 24.502 -2.770 -24.271 1.00 95.06 120 ALA A N 1
ATOM 834 C CA . ALA A 1 120 ? 25.097 -2.778 -22.935 1.00 95.06 120 ALA A CA 1
ATOM 835 C C . ALA A 1 120 ? 24.160 -2.167 -21.881 1.00 95.06 120 ALA A C 1
ATOM 837 O O . ALA A 1 120 ? 24.008 -2.737 -20.805 1.00 95.06 120 ALA A O 1
ATOM 838 N N . VAL A 1 121 ? 23.496 -1.050 -22.195 1.00 93.12 121 VAL A N 1
ATOM 839 C CA . VAL A 1 121 ? 22.499 -0.423 -21.315 1.00 93.12 121 VAL A CA 1
ATOM 840 C C . VAL A 1 121 ? 21.264 -1.308 -21.178 1.00 93.12 121 VAL A C 1
ATOM 842 O O . VAL A 1 121 ? 20.773 -1.460 -20.068 1.00 93.12 121 VAL A O 1
ATOM 845 N N . ALA A 1 122 ? 20.792 -1.939 -22.256 1.00 88.75 122 ALA A N 1
ATOM 846 C CA . ALA A 1 122 ? 19.664 -2.869 -22.197 1.00 88.75 122 ALA A CA 1
ATOM 847 C C . ALA A 1 122 ? 19.981 -4.113 -21.350 1.00 88.75 122 ALA A C 1
ATOM 849 O O . ALA A 1 122 ? 19.172 -4.515 -20.520 1.00 88.75 122 ALA A O 1
ATOM 850 N N . LEU A 1 123 ? 21.178 -4.690 -21.506 1.00 91.56 123 LEU A N 1
ATOM 851 C CA . LEU A 1 123 ? 21.641 -5.816 -20.693 1.00 91.56 123 LEU A CA 1
ATOM 852 C C . LEU A 1 123 ? 21.805 -5.406 -19.225 1.00 91.56 123 LEU A C 1
ATOM 854 O O . LEU A 1 123 ? 21.382 -6.130 -18.333 1.00 91.56 123 LEU A O 1
ATOM 858 N N . MET A 1 124 ? 22.396 -4.235 -18.973 1.00 91.12 124 MET A N 1
ATOM 859 C CA . MET A 1 124 ? 22.516 -3.670 -17.631 1.00 91.12 124 MET A CA 1
ATOM 860 C C . MET A 1 124 ? 21.133 -3.466 -17.004 1.00 91.12 124 MET A C 1
ATOM 862 O O . MET A 1 124 ? 20.916 -3.897 -15.882 1.00 91.12 124 MET A O 1
ATOM 866 N N . TYR A 1 125 ? 20.184 -2.881 -17.735 1.00 84.81 125 TYR A N 1
ATOM 867 C CA . TYR A 1 125 ? 18.807 -2.694 -17.280 1.00 84.81 125 TYR A CA 1
ATOM 868 C C . TYR A 1 125 ? 18.142 -4.032 -16.930 1.00 84.81 125 TYR A C 1
ATOM 870 O O . TYR A 1 125 ? 17.620 -4.174 -15.831 1.00 84.81 125 TYR A O 1
ATOM 878 N N . ALA A 1 126 ? 18.252 -5.039 -17.801 1.00 84.69 126 ALA A N 1
ATOM 879 C CA . ALA A 1 126 ? 17.701 -6.372 -17.554 1.00 84.69 126 ALA A CA 1
ATOM 880 C C . ALA A 1 126 ? 18.351 -7.092 -16.354 1.00 84.69 126 ALA A C 1
ATOM 882 O O . ALA A 1 126 ? 17.696 -7.880 -15.680 1.00 84.69 126 ALA A O 1
ATOM 883 N N . LEU A 1 127 ? 19.635 -6.835 -16.077 1.00 88.12 127 LEU A N 1
ATOM 884 C CA . LEU A 1 127 ? 20.345 -7.408 -14.927 1.00 88.12 127 LEU A CA 1
ATOM 885 C C .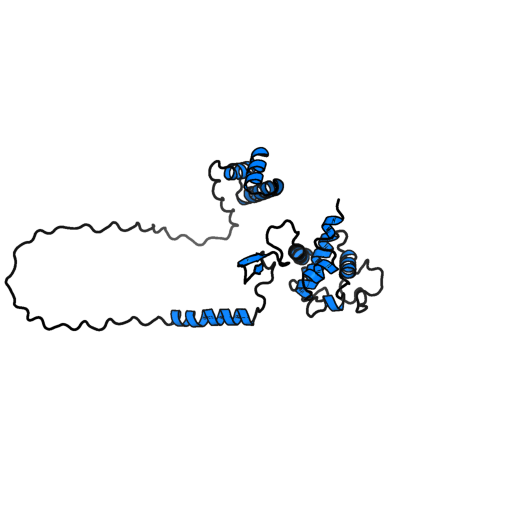 LEU A 1 127 ? 20.043 -6.678 -13.612 1.00 88.12 127 LEU A C 1
ATOM 887 O O . LEU A 1 127 ? 20.078 -7.305 -12.556 1.00 88.12 127 LEU A O 1
ATOM 891 N N . LEU A 1 128 ? 19.799 -5.366 -13.661 1.00 84.44 128 LEU A N 1
ATOM 892 C CA . LEU A 1 128 ? 19.540 -4.542 -12.476 1.00 84.44 128 LEU A CA 1
ATOM 893 C C . LEU A 1 128 ? 18.054 -4.511 -12.092 1.00 84.44 128 LEU A C 1
ATOM 895 O O . LEU A 1 128 ? 17.751 -4.305 -10.922 1.00 84.44 128 LEU A O 1
ATOM 899 N N . ILE A 1 129 ? 17.145 -4.715 -13.051 1.00 76.75 129 ILE A N 1
ATOM 900 C CA . ILE A 1 129 ? 15.689 -4.673 -12.859 1.00 76.75 129 ILE A CA 1
ATOM 901 C C . ILE A 1 129 ? 15.082 -5.949 -13.472 1.00 76.75 129 ILE A C 1
ATOM 903 O O . ILE A 1 129 ? 14.528 -5.911 -14.573 1.00 76.75 129 ILE A O 1
ATOM 907 N N . PRO A 1 130 ? 15.215 -7.109 -12.798 1.00 64.19 130 PRO A N 1
ATOM 908 C CA . PRO A 1 130 ? 14.818 -8.402 -13.361 1.00 64.19 130 PRO A CA 1
ATOM 909 C C . PRO A 1 130 ? 13.306 -8.541 -13.601 1.00 64.19 130 PRO A C 1
ATOM 911 O O . PRO A 1 130 ? 12.908 -9.394 -14.390 1.00 64.19 130 PRO A O 1
ATOM 914 N N . ASN A 1 131 ? 12.481 -7.697 -12.972 1.00 62.00 131 ASN A N 1
ATOM 915 C CA . ASN A 1 131 ? 11.018 -7.773 -13.027 1.00 62.00 131 ASN A CA 1
ATOM 916 C C . ASN A 1 131 ? 10.350 -6.621 -13.808 1.00 62.00 131 ASN A C 1
ATOM 918 O O . ASN A 1 131 ? 9.138 -6.466 -13.733 1.00 62.00 131 ASN A O 1
ATOM 922 N N . GLY A 1 132 ? 11.102 -5.836 -14.594 1.00 61.81 132 GLY A N 1
ATOM 923 C CA . GLY A 1 132 ? 10.545 -4.679 -15.313 1.00 61.81 132 GLY A CA 1
ATOM 924 C C . GLY A 1 132 ? 10.074 -3.548 -14.378 1.00 61.81 132 GLY A C 1
ATOM 925 O O . GLY A 1 132 ? 10.325 -3.610 -13.177 1.00 61.81 132 GLY A O 1
ATOM 926 N N . PRO A 1 133 ? 9.469 -2.468 -14.908 1.00 60.59 133 PRO A N 1
ATOM 927 C CA . PRO A 1 133 ? 8.822 -1.449 -14.085 1.00 60.59 133 PRO A CA 1
ATOM 928 C C . PRO A 1 133 ? 7.696 -2.091 -13.269 1.00 60.59 133 PRO A C 1
ATOM 930 O O . PRO A 1 133 ? 6.858 -2.784 -13.847 1.00 60.59 133 PRO A O 1
ATOM 933 N N . ASP A 1 134 ? 7.675 -1.853 -11.957 1.00 66.50 134 ASP A N 1
ATOM 934 C CA . ASP A 1 134 ? 6.606 -2.336 -11.086 1.00 66.50 134 ASP A CA 1
ATOM 935 C C . ASP A 1 134 ? 5.251 -1.846 -11.613 1.00 66.50 134 ASP A C 1
ATOM 937 O O . ASP A 1 134 ? 5.065 -0.659 -11.918 1.00 66.50 134 ASP A O 1
ATOM 941 N N . CYS A 1 135 ? 4.308 -2.774 -11.755 1.00 69.56 135 CYS A N 1
ATOM 942 C CA . CYS A 1 135 ? 2.942 -2.467 -12.151 1.00 69.56 135 CYS A CA 1
ATOM 943 C C . CYS A 1 135 ? 2.358 -1.396 -11.206 1.00 69.56 135 CYS A C 1
ATOM 945 O O . CYS A 1 135 ? 2.513 -1.479 -9.989 1.00 69.56 135 CYS A O 1
ATOM 947 N N . GLY A 1 136 ? 1.758 -0.342 -11.771 1.00 63.34 136 GLY A N 1
ATOM 948 C CA . GLY A 1 136 ? 1.270 0.824 -11.014 1.00 63.34 136 GLY A CA 1
ATOM 949 C C . GLY A 1 136 ? 2.267 1.987 -10.878 1.00 63.34 136 GLY A C 1
ATOM 950 O O . GLY A 1 136 ? 1.854 3.123 -10.632 1.00 63.34 136 GLY A O 1
ATOM 951 N N . GLY A 1 137 ? 3.560 1.786 -11.157 1.00 57.91 137 GLY A N 1
ATOM 952 C CA . GLY A 1 137 ? 4.548 2.866 -11.226 1.00 57.91 137 GLY A CA 1
ATOM 953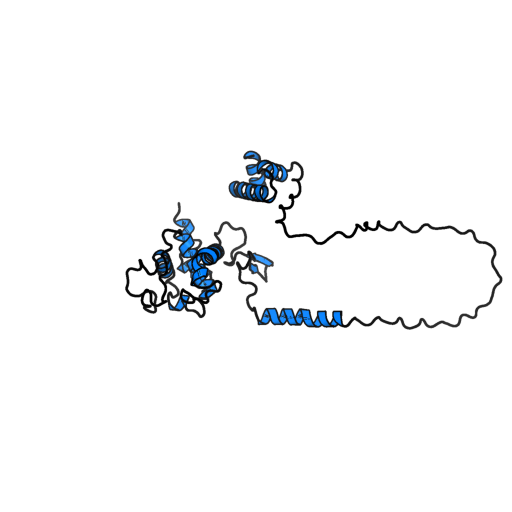 C C . GLY A 1 137 ? 4.269 3.833 -12.385 1.00 57.91 137 GLY A C 1
ATOM 954 O O . GLY A 1 137 ? 4.631 3.577 -13.532 1.00 57.91 137 GLY A O 1
ATOM 955 N N . GLY A 1 138 ? 3.619 4.967 -12.107 1.00 57.69 138 GLY A N 1
ATOM 956 C CA . GLY A 1 138 ? 3.323 5.990 -13.120 1.00 57.69 138 GLY A CA 1
ATOM 957 C C . GLY A 1 138 ? 2.197 5.624 -14.098 1.00 57.69 138 GLY A C 1
ATOM 958 O O . GLY A 1 138 ? 2.186 6.133 -15.219 1.00 57.69 138 GLY A O 1
ATOM 959 N N . GLY A 1 139 ? 1.264 4.755 -13.689 1.00 58.78 139 GLY 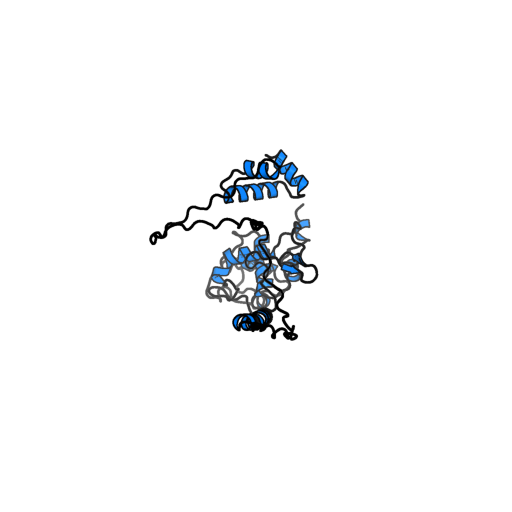A N 1
ATOM 960 C CA . GLY A 1 139 ? 0.086 4.385 -14.488 1.00 58.78 139 GLY A CA 1
ATOM 961 C C . GLY A 1 139 ? 0.379 3.437 -15.656 1.00 58.78 139 GLY A C 1
ATOM 962 O O . GLY A 1 139 ? -0.367 3.419 -16.635 1.00 58.78 139 GLY A O 1
ATOM 963 N N . GLN A 1 140 ? 1.482 2.686 -15.589 1.00 61.03 140 GLN A N 1
ATOM 964 C CA . GLN A 1 140 ? 1.826 1.677 -16.591 1.00 61.03 140 GLN A CA 1
ATOM 965 C C . GLN A 1 140 ? 1.165 0.337 -16.248 1.00 61.03 140 GLN A C 1
ATOM 967 O O . GLN A 1 140 ? 1.285 -0.156 -15.127 1.00 61.03 140 GLN A O 1
ATOM 972 N N . LEU A 1 141 ? 0.457 -0.220 -17.233 1.00 72.00 141 LEU A N 1
ATOM 973 C CA . LEU A 1 141 ? -0.173 -1.540 -17.178 1.00 72.00 141 LEU A CA 1
ATOM 974 C C . LEU A 1 141 ? 0.876 -2.636 -17.373 1.00 72.00 141 LEU A C 1
ATOM 976 O O . LEU A 1 141 ? 1.858 -2.433 -18.097 1.00 72.00 141 LEU A O 1
ATOM 980 N N . ALA A 1 142 ? 0.638 -3.806 -16.784 1.00 73.75 142 ALA A N 1
ATOM 981 C CA . ALA A 1 142 ? 1.422 -4.991 -17.099 1.00 73.75 142 ALA A CA 1
ATOM 982 C C . ALA A 1 142 ? 1.142 -5.401 -18.554 1.00 73.75 142 ALA A C 1
ATOM 984 O O . ALA A 1 142 ? 0.013 -5.304 -19.029 1.00 73.75 142 ALA A O 1
ATOM 985 N N . ILE A 1 143 ? 2.161 -5.837 -19.295 1.00 73.69 143 ILE A N 1
ATOM 986 C CA . ILE A 1 143 ? 1.976 -6.412 -20.634 1.00 73.69 143 ILE A CA 1
ATOM 987 C C . ILE A 1 143 ? 2.459 -7.850 -20.578 1.00 73.69 143 ILE A C 1
ATOM 989 O O . ILE A 1 143 ? 3.629 -8.101 -20.283 1.00 73.69 143 ILE A O 1
ATOM 993 N N . ASP A 1 144 ? 1.571 -8.787 -20.893 1.00 71.94 144 ASP A N 1
ATOM 994 C CA . ASP A 1 144 ? 1.932 -10.195 -20.991 1.00 71.94 144 ASP A CA 1
ATOM 995 C C . ASP A 1 144 ? 2.923 -10.389 -22.155 1.00 71.94 144 ASP A C 1
ATOM 997 O O . ASP A 1 144 ? 2.606 -10.066 -23.304 1.00 71.94 144 ASP A O 1
ATOM 1001 N N . PRO A 1 145 ? 4.134 -10.916 -21.898 1.00 73.62 145 PRO A N 1
ATOM 1002 C CA . PRO A 1 145 ? 5.168 -11.051 -22.920 1.00 73.62 145 PRO A CA 1
ATOM 1003 C C . PRO A 1 145 ? 4.848 -12.113 -23.986 1.00 73.62 145 PRO A C 1
ATOM 1005 O O . PRO A 1 145 ? 5.470 -12.113 -25.049 1.00 73.62 145 PRO A O 1
ATOM 1008 N N . VAL A 1 146 ? 3.914 -13.029 -23.716 1.00 76.00 146 VAL A N 1
ATOM 1009 C CA . VAL A 1 146 ? 3.476 -14.092 -24.630 1.00 76.00 146 VAL A CA 1
ATOM 1010 C C . VAL A 1 146 ? 2.321 -13.612 -25.501 1.00 76.00 146 VAL A C 1
ATOM 1012 O O . VAL A 1 146 ? 2.317 -13.869 -26.706 1.00 76.00 146 VAL A O 1
ATOM 1015 N N . THR A 1 147 ? 1.342 -12.928 -24.908 1.00 80.06 147 THR A N 1
ATOM 1016 C CA . THR A 1 147 ? 0.113 -12.529 -25.614 1.00 80.06 147 THR A CA 1
ATOM 1017 C C . THR A 1 147 ? 0.148 -11.094 -26.139 1.00 80.06 147 THR A C 1
ATOM 1019 O O . THR A 1 147 ? -0.557 -10.778 -27.097 1.00 80.06 147 THR A O 1
ATOM 1022 N N . GLY A 1 148 ? 0.987 -10.227 -25.565 1.00 75.12 148 GLY A N 1
ATOM 1023 C CA . GLY A 1 148 ? 1.082 -8.806 -25.910 1.00 75.12 148 GLY A CA 1
ATOM 1024 C C . GLY A 1 148 ? -0.133 -7.978 -25.483 1.00 75.12 148 GLY A C 1
ATOM 1025 O O . GLY A 1 148 ? -0.255 -6.825 -25.899 1.00 75.12 148 GLY A O 1
ATOM 1026 N N . VAL A 1 149 ? -1.040 -8.557 -24.692 1.00 76.44 149 VAL A N 1
ATOM 1027 C CA . VAL A 1 149 ? -2.237 -7.886 -24.180 1.00 76.44 149 VAL A CA 1
ATOM 1028 C C . VAL A 1 149 ? -1.878 -7.139 -22.897 1.00 76.44 149 VAL A C 1
ATOM 1030 O O . VAL A 1 149 ? -1.087 -7.623 -22.085 1.00 76.44 149 VAL A O 1
ATOM 1033 N N . ALA A 1 150 ? -2.446 -5.943 -22.731 1.00 75.31 150 ALA A N 1
ATOM 1034 C CA . ALA A 1 150 ? -2.355 -5.215 -21.475 1.00 75.31 150 ALA A CA 1
ATOM 1035 C C . ALA A 1 150 ? -3.192 -5.939 -20.410 1.00 75.31 150 ALA A C 1
ATOM 1037 O O . ALA A 1 150 ? -4.350 -6.278 -20.648 1.00 75.31 150 ALA A O 1
ATOM 1038 N N . GLN A 1 151 ? -2.599 -6.174 -19.252 1.00 77.06 151 GLN A N 1
ATOM 1039 C CA . GLN A 1 151 ? -3.222 -6.777 -18.085 1.00 77.06 151 GLN A CA 1
ATOM 1040 C C . GLN A 1 151 ? -3.214 -5.765 -16.942 1.00 77.06 151 GLN A C 1
ATOM 1042 O O . GLN A 1 151 ? -2.345 -4.886 -16.857 1.00 77.06 151 GLN A O 1
ATOM 1047 N N . SER A 1 152 ? -4.212 -5.888 -16.079 1.00 74.69 152 SER A N 1
ATOM 1048 C CA . SER A 1 152 ? -4.232 -5.220 -14.783 1.00 74.69 152 SER A CA 1
ATOM 1049 C C . SER A 1 152 ? -3.081 -5.739 -13.909 1.00 74.69 152 SER A C 1
ATOM 1051 O O . SER A 1 152 ? -2.433 -6.741 -14.229 1.00 74.69 152 SER A O 1
ATOM 1053 N N . CYS A 1 153 ? -2.766 -5.030 -12.825 1.00 75.19 153 CYS A N 1
ATOM 1054 C CA . CYS A 1 153 ? -1.597 -5.351 -11.993 1.00 75.19 153 CYS A CA 1
ATOM 1055 C C . CYS A 1 153 ? -1.725 -6.714 -11.279 1.00 75.19 153 CYS A C 1
ATOM 1057 O O . CYS A 1 153 ? -0.724 -7.321 -10.906 1.00 75.19 153 CYS A O 1
ATOM 1059 N N . ASP A 1 154 ? -2.957 -7.201 -11.149 1.00 67.75 154 ASP A N 1
ATOM 1060 C CA . ASP A 1 154 ? -3.373 -8.518 -10.656 1.00 67.75 154 ASP A CA 1
ATOM 1061 C C . ASP A 1 154 ? -3.282 -9.648 -11.708 1.00 67.75 154 ASP A C 1
ATOM 1063 O O . ASP A 1 154 ? -3.511 -10.815 -11.392 1.00 67.75 154 ASP A O 1
ATOM 1067 N N . GLY A 1 155 ? -2.919 -9.335 -12.960 1.00 69.75 155 GLY A N 1
ATOM 1068 C CA . GLY A 1 155 ? -2.884 -10.289 -14.074 1.00 69.75 155 GLY A CA 1
ATOM 1069 C C . GLY A 1 155 ? -4.247 -10.552 -14.724 1.00 69.75 155 GLY A C 1
ATOM 1070 O O . GLY A 1 155 ? -4.338 -11.385 -15.631 1.00 69.75 155 GLY A O 1
ATOM 1071 N N . SER A 1 156 ? -5.303 -9.850 -14.299 1.00 67.94 156 SER A N 1
ATOM 1072 C CA . SER A 1 156 ? -6.612 -9.902 -14.950 1.00 67.94 156 SER A CA 1
ATOM 1073 C C . SER A 1 156 ? -6.606 -9.160 -16.293 1.00 67.94 156 SER A C 1
ATOM 1075 O O . SER A 1 156 ? -5.727 -8.345 -16.596 1.00 67.94 156 SER A O 1
ATOM 1077 N N . GLU A 1 157 ? -7.576 -9.474 -17.157 1.00 70.12 157 GLU A N 1
ATOM 1078 C CA . GLU A 1 157 ? -7.704 -8.815 -18.458 1.00 70.12 157 GLU A CA 1
ATOM 1079 C C . GLU A 1 157 ? -8.045 -7.330 -18.267 1.00 70.12 157 GLU A C 1
ATOM 1081 O O . GLU A 1 157 ? -9.037 -6.978 -17.628 1.00 70.12 157 GLU A O 1
ATOM 1086 N N . TYR A 1 158 ? -7.243 -6.441 -18.852 1.00 63.81 158 TYR A N 1
ATOM 1087 C CA . TYR A 1 158 ? -7.499 -5.010 -18.765 1.00 63.81 158 TYR A CA 1
ATOM 1088 C C . TYR A 1 158 ? -8.851 -4.649 -19.404 1.00 63.81 158 TYR A C 1
ATOM 1090 O O . TYR A 1 158 ? -9.058 -4.861 -20.599 1.00 63.81 158 TYR A O 1
ATOM 1098 N N . GLY A 1 159 ? -9.756 -4.049 -18.623 1.00 58.62 159 GLY A N 1
ATOM 1099 C CA . GLY A 1 159 ? -11.067 -3.586 -19.096 1.00 58.62 159 GLY A CA 1
ATOM 1100 C C . GLY A 1 159 ? -12.260 -4.461 -18.702 1.00 58.62 159 GLY A C 1
ATOM 1101 O O . GLY A 1 159 ? -13.392 -4.107 -19.042 1.00 58.62 159 GLY A O 1
ATOM 1102 N N . VAL A 1 160 ? -12.056 -5.549 -17.952 1.00 56.69 160 VAL A N 1
ATOM 1103 C CA . VAL A 1 160 ? -13.163 -6.209 -17.239 1.00 56.69 160 VAL A CA 1
ATOM 1104 C C . VAL A 1 160 ? -13.541 -5.389 -16.004 1.00 56.69 160 VAL A C 1
ATOM 1106 O O . VAL A 1 160 ? -12.702 -4.713 -15.419 1.00 56.69 160 VAL A O 1
ATOM 1109 N N . SER A 1 161 ? -14.812 -5.413 -15.597 1.00 52.31 161 SER A N 1
ATOM 1110 C CA . SER A 1 161 ? -15.337 -4.643 -14.453 1.00 52.31 161 SER A CA 1
ATOM 1111 C C . SER A 1 161 ? -14.829 -5.109 -13.076 1.00 52.31 161 SER A C 1
ATOM 1113 O O . SER A 1 161 ? -15.471 -4.818 -12.069 1.00 52.31 161 SER A O 1
ATOM 1115 N N . ALA A 1 162 ? -13.711 -5.836 -13.023 1.00 63.78 162 ALA A N 1
ATOM 1116 C CA . ALA A 1 162 ? -13.036 -6.171 -11.782 1.00 63.78 162 ALA A CA 1
ATOM 1117 C C . ALA A 1 162 ? -12.321 -4.919 -11.260 1.00 63.78 162 ALA A C 1
ATOM 1119 O O . ALA A 1 162 ? -11.653 -4.198 -12.004 1.00 63.78 162 ALA A O 1
ATOM 1120 N N . VAL A 1 163 ? -12.524 -4.621 -9.984 1.00 76.00 163 VAL A N 1
ATOM 1121 C CA . VAL A 1 163 ? -11.811 -3.547 -9.298 1.00 76.00 163 VAL A CA 1
ATOM 1122 C C . VAL A 1 163 ? -10.345 -3.974 -9.178 1.00 76.00 163 VAL A C 1
ATOM 1124 O O . VAL A 1 163 ? -10.071 -5.006 -8.579 1.00 76.00 163 VAL A O 1
ATOM 1127 N N . ASP A 1 164 ? -9.408 -3.194 -9.731 1.00 85.44 164 ASP A N 1
ATOM 1128 C CA . ASP A 1 164 ? -7.968 -3.417 -9.520 1.00 85.44 164 ASP A CA 1
ATOM 1129 C C . ASP A 1 164 ? -7.607 -2.968 -8.093 1.00 85.44 164 ASP A C 1
ATOM 1131 O O . ASP A 1 164 ? -7.300 -1.798 -7.827 1.00 85.44 164 ASP A O 1
ATOM 1135 N N . PHE A 1 165 ? -7.723 -3.904 -7.149 1.00 90.25 165 PHE A N 1
ATOM 1136 C CA . PHE A 1 165 ? -7.461 -3.665 -5.732 1.00 90.25 165 PHE A CA 1
ATOM 1137 C C . PHE A 1 165 ? -5.998 -3.342 -5.457 1.00 90.25 165 PHE A C 1
ATOM 1139 O O . PHE A 1 165 ? -5.703 -2.565 -4.549 1.00 90.25 165 PHE A O 1
ATOM 1146 N N . PHE A 1 166 ? -5.079 -3.890 -6.249 1.00 91.75 166 PHE A N 1
ATOM 1147 C CA . PHE A 1 166 ? -3.664 -3.590 -6.102 1.00 91.75 166 PHE A CA 1
ATOM 1148 C C . PHE A 1 166 ? -3.366 -2.139 -6.491 1.00 91.75 166 PHE A C 1
ATOM 1150 O O . PHE A 1 166 ? -2.703 -1.422 -5.736 1.00 91.75 166 PHE A O 1
ATOM 1157 N N . ALA A 1 167 ? -3.919 -1.664 -7.612 1.00 89.38 167 ALA A N 1
ATOM 1158 C CA . ALA A 1 167 ? -3.802 -0.266 -8.016 1.00 89.38 167 ALA A CA 1
ATOM 1159 C C . ALA A 1 167 ? -4.448 0.674 -6.986 1.00 89.38 167 ALA A C 1
ATOM 1161 O O . ALA A 1 167 ? -3.814 1.646 -6.568 1.00 89.38 167 ALA A O 1
ATOM 1162 N N . MET A 1 168 ? -5.655 0.351 -6.504 1.00 92.88 168 MET A N 1
ATOM 1163 C CA . MET A 1 168 ? -6.315 1.117 -5.438 1.00 92.88 168 MET A CA 1
ATOM 1164 C C . MET A 1 168 ? -5.447 1.185 -4.174 1.00 92.88 168 MET A C 1
ATOM 1166 O O . MET A 1 168 ? -5.241 2.262 -3.611 1.00 92.88 168 MET A O 1
ATOM 1170 N N . GLY A 1 169 ? -4.903 0.046 -3.748 1.00 95.50 169 GLY A N 1
ATOM 1171 C CA . GLY A 1 169 ? -4.016 -0.044 -2.597 1.00 95.50 169 GLY A CA 1
ATOM 1172 C C . GLY A 1 169 ? -2.752 0.793 -2.753 1.00 95.50 169 GLY A C 1
ATOM 1173 O O . GLY A 1 169 ? -2.344 1.464 -1.806 1.00 95.50 169 GLY A O 1
ATOM 1174 N N . SER A 1 170 ? -2.172 0.821 -3.954 1.00 96.19 170 SER A N 1
ATOM 1175 C CA . SER A 1 170 ? -0.973 1.610 -4.249 1.00 96.19 170 SER A CA 1
ATOM 1176 C C . SER A 1 170 ? -1.208 3.122 -4.119 1.00 96.19 170 SER A C 1
ATOM 1178 O O . SER A 1 170 ? -0.408 3.827 -3.494 1.00 96.19 170 SER A O 1
ATOM 1180 N N . ASP A 1 171 ? -2.347 3.620 -4.611 1.00 95.81 171 ASP A N 1
ATOM 1181 C CA . ASP A 1 171 ? -2.730 5.033 -4.508 1.00 95.81 171 ASP A CA 1
ATOM 1182 C C . ASP A 1 171 ? -3.002 5.431 -3.049 1.00 95.81 171 ASP A C 1
ATOM 1184 O O . ASP A 1 171 ? -2.565 6.487 -2.565 1.00 95.81 171 ASP A O 1
ATOM 1188 N N . LEU A 1 172 ? -3.691 4.561 -2.308 1.00 97.19 172 LEU A N 1
ATOM 1189 C CA . LEU A 1 172 ? -3.940 4.754 -0.883 1.00 97.19 172 LEU A CA 1
ATOM 1190 C C . LEU A 1 172 ? -2.633 4.763 -0.090 1.00 97.19 172 LEU A C 1
ATOM 1192 O O . LEU A 1 172 ? -2.417 5.659 0.728 1.00 97.19 172 LEU A O 1
ATOM 1196 N N . TYR A 1 173 ? -1.721 3.835 -0.375 1.00 97.69 173 TYR A N 1
ATOM 1197 C CA . TYR A 1 173 ? -0.413 3.780 0.266 1.00 97.69 173 TYR A CA 1
ATOM 1198 C C . TYR A 1 173 ? 0.371 5.079 0.054 1.00 97.69 173 TYR A C 1
ATOM 1200 O O . TYR A 1 173 ? 0.865 5.681 1.015 1.00 97.69 173 TYR A O 1
ATOM 1208 N N . ALA A 1 174 ? 0.444 5.547 -1.195 1.00 96.81 174 ALA A N 1
ATOM 1209 C CA . ALA A 1 174 ? 1.171 6.757 -1.560 1.00 96.81 174 ALA A CA 1
ATOM 1210 C C . ALA A 1 174 ? 0.624 8.006 -0.851 1.00 96.81 174 ALA A C 1
ATOM 1212 O O . ALA A 1 174 ? 1.390 8.891 -0.461 1.00 96.81 174 ALA A O 1
ATOM 1213 N N . THR A 1 175 ? -0.694 8.076 -0.656 1.00 96.19 175 THR A N 1
ATOM 1214 C CA . THR A 1 175 ? -1.364 9.242 -0.064 1.00 96.19 175 THR A CA 1
ATOM 1215 C C . THR A 1 175 ? -1.433 9.208 1.463 1.00 96.19 175 THR A C 1
ATOM 1217 O O . THR A 1 175 ? -1.398 10.268 2.091 1.00 96.19 175 THR A O 1
ATOM 1220 N N . GLN A 1 176 ? -1.520 8.023 2.073 1.00 96.44 176 GLN A N 1
ATOM 1221 C CA . GLN A 1 176 ? -1.865 7.864 3.492 1.00 96.44 176 GLN A CA 1
ATOM 1222 C C . GLN A 1 176 ? -0.741 7.236 4.334 1.00 96.44 176 GLN A C 1
ATOM 1224 O O . GLN A 1 176 ? -0.611 7.580 5.512 1.00 96.44 176 GLN A O 1
ATOM 1229 N N . CYS A 1 177 ? 0.080 6.349 3.758 1.00 96.88 177 CYS A N 1
ATOM 1230 C CA . CYS A 1 177 ? 1.017 5.493 4.506 1.00 96.88 177 CYS A CA 1
ATOM 1231 C C . CYS A 1 177 ? 2.492 5.871 4.280 1.00 96.88 177 CYS 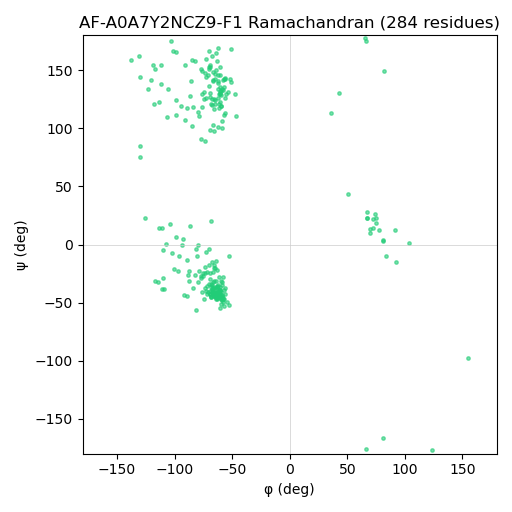A C 1
ATOM 1233 O O . CYS A 1 177 ? 3.301 5.881 5.217 1.00 96.88 177 CYS A O 1
ATOM 1235 N N . ALA A 1 178 ? 2.840 6.249 3.046 1.00 96.69 178 ALA A N 1
ATOM 1236 C CA . ALA A 1 178 ? 4.214 6.492 2.602 1.00 96.69 178 ALA A CA 1
ATOM 1237 C C . ALA A 1 178 ? 4.955 7.573 3.409 1.00 96.69 178 ALA A C 1
ATOM 1239 O O . ALA A 1 178 ? 6.176 7.515 3.548 1.00 96.69 178 ALA A O 1
ATOM 1240 N N . ALA A 1 179 ? 4.238 8.543 3.987 1.00 95.00 179 ALA A N 1
ATOM 1241 C CA . ALA A 1 179 ? 4.842 9.609 4.788 1.00 95.00 179 ALA A CA 1
ATOM 1242 C C . ALA A 1 179 ? 5.580 9.092 6.038 1.00 95.00 179 ALA A C 1
ATOM 1244 O O . ALA A 1 179 ? 6.532 9.727 6.494 1.00 95.00 179 ALA A O 1
ATOM 1245 N N . CYS A 1 180 ? 5.158 7.950 6.591 1.00 95.62 180 CYS A N 1
ATOM 1246 C CA . CYS A 1 180 ? 5.779 7.352 7.774 1.00 95.62 180 CYS A CA 1
ATOM 1247 C C . CYS A 1 180 ? 6.563 6.079 7.448 1.00 95.62 180 CYS A C 1
ATOM 1249 O O . CYS A 1 180 ? 7.634 5.874 8.021 1.00 95.62 180 CYS A O 1
ATOM 1251 N N . HIS A 1 181 ? 6.046 5.256 6.534 1.00 96.12 181 HIS A N 1
ATOM 1252 C CA . HIS A 1 181 ? 6.631 3.964 6.163 1.00 96.12 181 HIS A CA 1
ATOM 1253 C C . HIS A 1 181 ? 7.575 4.037 4.952 1.00 96.12 181 HIS A C 1
ATOM 1255 O O . HIS A 1 181 ? 8.178 3.036 4.575 1.00 96.12 181 HIS A O 1
ATOM 1261 N N . GLY A 1 182 ? 7.751 5.225 4.367 1.00 95.75 182 GLY A N 1
ATOM 1262 C CA . GLY A 1 182 ? 8.589 5.458 3.193 1.00 95.75 182 GLY A CA 1
ATOM 1263 C C . GLY A 1 182 ? 7.872 5.114 1.886 1.00 95.75 182 GLY A C 1
ATOM 1264 O O . GLY A 1 182 ? 7.044 4.209 1.837 1.00 95.75 182 GLY A O 1
ATOM 1265 N N . ALA A 1 183 ? 8.204 5.821 0.803 1.00 95.00 183 ALA A N 1
ATOM 1266 C CA . ALA A 1 183 ? 7.593 5.589 -0.512 1.00 95.00 183 ALA A CA 1
ATOM 1267 C C . ALA A 1 183 ? 7.797 4.148 -1.015 1.00 95.00 183 ALA A C 1
ATOM 1269 O O . ALA A 1 183 ? 6.902 3.572 -1.618 1.00 95.00 183 ALA A O 1
ATOM 1270 N N . GLU A 1 184 ? 8.947 3.558 -0.693 1.00 93.38 184 GLU A N 1
ATOM 1271 C CA . GLU A 1 184 ? 9.345 2.200 -1.086 1.00 93.38 184 GLU A CA 1
ATOM 1272 C C . GLU A 1 184 ? 9.214 1.199 0.084 1.00 93.38 184 GLU A C 1
ATOM 1274 O O . GLU A 1 184 ? 9.869 0.161 0.099 1.00 93.38 184 GLU A O 1
ATOM 1279 N N . GLY A 1 185 ? 8.455 1.538 1.135 1.00 94.81 185 GLY A N 1
ATOM 1280 C CA . GLY A 1 185 ? 8.294 0.676 2.317 1.00 94.81 185 GLY A CA 1
ATOM 1281 C C . GLY A 1 185 ? 9.553 0.551 3.189 1.00 94.81 185 GLY A C 1
ATOM 1282 O O . GLY A 1 185 ? 9.639 -0.329 4.046 1.00 94.81 185 GLY A O 1
ATOM 1283 N N . GLY A 1 186 ? 10.560 1.406 2.985 1.00 94.81 186 GLY A N 1
ATOM 1284 C CA . GLY A 1 186 ? 11.838 1.377 3.711 1.00 94.81 186 GLY A CA 1
ATOM 1285 C C . GLY A 1 186 ? 11.771 1.799 5.187 1.00 94.81 186 GLY A C 1
ATOM 1286 O O . GLY A 1 186 ? 12.778 1.721 5.888 1.00 94.81 186 GLY A O 1
ATOM 1287 N N . GLY A 1 187 ? 10.608 2.234 5.669 1.00 92.25 187 GLY A N 1
ATOM 1288 C CA . GLY A 1 187 ? 10.395 2.738 7.022 1.00 92.25 187 GLY A CA 1
ATOM 1289 C C . GLY A 1 187 ? 10.822 4.197 7.202 1.00 92.25 187 GLY A C 1
ATOM 1290 O O . GLY A 1 187 ? 11.051 4.942 6.247 1.00 92.25 187 GLY A O 1
ATOM 1291 N N . GLY A 1 188 ? 10.912 4.617 8.462 1.00 89.44 188 GLY A N 1
ATOM 1292 C CA . GLY A 1 188 ? 11.323 5.961 8.854 1.00 89.44 188 GLY A CA 1
ATOM 1293 C C . GLY A 1 188 ? 10.757 6.310 10.221 1.00 89.44 188 GLY A C 1
ATOM 1294 O O . GLY A 1 188 ? 11.316 5.928 11.246 1.00 89.44 188 GLY A O 1
ATOM 1295 N N . ALA A 1 189 ? 9.634 7.030 10.229 1.00 90.56 189 ALA A N 1
ATOM 1296 C CA . ALA A 1 189 ? 8.856 7.252 11.449 1.00 90.56 189 ALA A CA 1
ATOM 1297 C C . ALA A 1 189 ? 8.026 6.013 11.833 1.00 90.56 189 ALA A C 1
ATOM 1299 O O . ALA A 1 189 ? 7.746 5.796 13.010 1.00 90.56 189 ALA A O 1
ATOM 1300 N N . GLY A 1 190 ? 7.628 5.219 10.835 1.00 92.25 190 GLY A N 1
ATOM 1301 C CA . GLY A 1 190 ? 7.041 3.894 11.000 1.00 92.25 190 GLY A CA 1
ATOM 1302 C C . GLY A 1 190 ? 8.064 2.780 10.739 1.00 92.25 190 GLY A C 1
ATOM 1303 O O . GLY A 1 190 ? 9.142 3.040 10.190 1.00 92.25 190 GLY A O 1
ATOM 1304 N N . PRO A 1 191 ? 7.746 1.533 11.127 1.00 92.56 191 PRO A N 1
ATOM 1305 C CA . PRO A 1 191 ? 8.563 0.370 10.796 1.00 92.56 191 PRO A CA 1
ATOM 1306 C C . PRO A 1 191 ? 8.677 0.169 9.278 1.00 92.56 191 PRO A C 1
ATOM 1308 O O . PRO A 1 191 ? 7.789 0.558 8.518 1.00 92.56 191 PRO A O 1
ATOM 1311 N N . ALA A 1 192 ? 9.774 -0.453 8.851 1.00 94.06 192 ALA A N 1
ATOM 1312 C CA . ALA A 1 192 ? 9.952 -0.873 7.468 1.00 94.06 192 ALA A CA 1
ATOM 1313 C C . ALA A 1 192 ? 9.078 -2.093 7.144 1.00 94.06 192 ALA A C 1
ATOM 1315 O O . ALA A 1 192 ? 8.862 -2.957 7.994 1.00 94.06 192 ALA A O 1
ATOM 1316 N N . PHE A 1 193 ? 8.628 -2.164 5.897 1.00 94.44 193 PHE A N 1
ATOM 1317 C CA . PHE A 1 193 ? 7.838 -3.259 5.335 1.00 94.44 193 PHE A CA 1
ATOM 1318 C C . PHE A 1 193 ? 8.676 -4.233 4.502 1.00 94.44 193 PHE A C 1
ATOM 1320 O O . PHE A 1 193 ? 8.313 -5.397 4.336 1.00 94.44 193 PHE A O 1
ATOM 1327 N N . THR A 1 194 ? 9.833 -3.778 4.028 1.00 91.81 194 THR A N 1
ATOM 1328 C CA . THR A 1 194 ? 10.742 -4.555 3.184 1.00 91.81 194 THR A CA 1
ATOM 1329 C C . THR A 1 194 ? 11.439 -5.695 3.935 1.00 91.81 194 THR A C 1
ATOM 1331 O O . THR A 1 194 ? 11.435 -5.780 5.164 1.00 91.81 194 THR A O 1
ATOM 1334 N N . GLY A 1 195 ? 12.052 -6.613 3.179 1.00 88.56 195 GLY A N 1
ATOM 1335 C CA . GLY A 1 195 ? 12.806 -7.738 3.743 1.00 88.56 195 GLY A CA 1
ATOM 1336 C C . GLY A 1 195 ? 11.930 -8.820 4.380 1.00 88.56 195 GLY A C 1
ATOM 1337 O O . GLY A 1 195 ? 12.413 -9.565 5.230 1.00 88.56 195 GLY A O 1
ATOM 1338 N N . GLY A 1 196 ? 10.651 -8.894 3.995 1.00 90.50 196 GLY A N 1
ATOM 1339 C CA . GLY A 1 196 ? 9.683 -9.837 4.558 1.00 90.50 196 GLY A CA 1
ATOM 1340 C C . GLY A 1 196 ? 9.138 -9.426 5.928 1.00 90.50 196 GLY A C 1
ATOM 1341 O O . GLY A 1 196 ? 8.500 -10.240 6.590 1.00 90.50 196 GLY A O 1
ATOM 1342 N N . ALA A 1 197 ? 9.367 -8.182 6.367 1.00 92.94 197 ALA A N 1
ATOM 1343 C CA . ALA A 1 197 ? 8.908 -7.701 7.668 1.00 92.94 197 ALA A CA 1
ATOM 1344 C C . ALA A 1 197 ? 7.377 -7.747 7.803 1.00 92.94 197 ALA A C 1
ATOM 1346 O O . ALA A 1 197 ? 6.879 -8.176 8.843 1.00 92.94 197 ALA A O 1
ATOM 1347 N N . VAL A 1 198 ? 6.639 -7.389 6.741 1.00 95.12 198 VAL A N 1
ATOM 1348 C CA . VAL A 1 198 ? 5.165 -7.459 6.733 1.00 95.12 198 VAL A CA 1
ATOM 1349 C C . VAL A 1 198 ? 4.689 -8.877 7.031 1.00 95.12 198 VAL A C 1
ATOM 1351 O O . VAL A 1 198 ? 3.934 -9.069 7.975 1.00 95.12 198 VAL A O 1
ATOM 1354 N N . LEU A 1 199 ? 5.180 -9.874 6.289 1.00 95.69 199 LEU A N 1
ATOM 1355 C CA . LEU A 1 199 ? 4.757 -11.269 6.456 1.00 95.69 199 LEU A CA 1
ATOM 1356 C C . LEU A 1 199 ? 5.327 -11.928 7.721 1.00 95.69 199 LEU A C 1
ATOM 1358 O O . LEU A 1 199 ? 4.785 -12.921 8.196 1.00 95.69 199 LEU A O 1
ATOM 1362 N N . ALA A 1 200 ? 6.397 -11.387 8.304 1.00 95.75 200 ALA A N 1
ATOM 1363 C CA . ALA A 1 200 ? 6.867 -11.826 9.614 1.00 95.75 200 ALA A CA 1
ATOM 1364 C C . ALA A 1 200 ? 5.918 -11.366 10.735 1.00 95.75 200 ALA A C 1
ATOM 1366 O O . ALA A 1 200 ? 5.618 -12.144 11.640 1.00 95.75 200 ALA A O 1
ATOM 1367 N N . SER A 1 201 ? 5.433 -10.120 10.672 1.00 94.88 201 SER A N 1
ATOM 1368 C CA . SER A 1 201 ? 4.469 -9.569 11.634 1.00 94.88 201 SER A CA 1
ATOM 1369 C C . SER A 1 201 ? 3.050 -10.083 11.406 1.00 94.88 201 SER A C 1
ATOM 1371 O O . SER A 1 201 ? 2.364 -10.407 12.369 1.00 94.88 201 SER A O 1
ATOM 1373 N N . PHE A 1 202 ? 2.620 -10.185 10.154 1.00 96.75 202 PHE A N 1
ATOM 1374 C CA . PHE A 1 202 ? 1.301 -10.660 9.749 1.00 96.75 202 PHE A CA 1
ATOM 1375 C C . PHE A 1 202 ? 1.470 -11.733 8.669 1.00 96.75 202 PHE A C 1
ATOM 1377 O O . PHE A 1 202 ? 1.426 -11.408 7.480 1.00 96.75 202 PHE A O 1
ATOM 1384 N N . PRO A 1 203 ? 1.691 -12.999 9.065 1.00 96.75 203 PRO A N 1
ATOM 1385 C CA . PRO A 1 203 ? 1.824 -14.116 8.135 1.00 96.75 203 PRO A CA 1
ATOM 1386 C C . PRO A 1 203 ? 0.687 -14.227 7.114 1.00 96.75 203 PRO A C 1
ATOM 1388 O O . PRO A 1 203 ? -0.360 -13.588 7.230 1.00 96.75 203 PRO A O 1
ATOM 1391 N N . THR A 1 204 ? 0.891 -15.065 6.103 1.00 93.88 204 THR A N 1
ATOM 1392 C CA . THR A 1 204 ? -0.203 -15.553 5.251 1.00 93.88 204 THR A CA 1
ATOM 1393 C C . THR A 1 204 ? -1.327 -16.126 6.121 1.00 93.88 204 THR A C 1
ATOM 1395 O O . THR A 1 204 ? -1.053 -16.714 7.172 1.00 93.88 204 THR A O 1
ATOM 1398 N N . ASP A 1 205 ? -2.572 -15.902 5.702 1.00 93.88 205 ASP A N 1
ATOM 1399 C CA . ASP A 1 205 ? -3.815 -16.194 6.431 1.00 93.88 205 ASP A CA 1
ATOM 1400 C C . ASP A 1 205 ? -4.086 -15.250 7.624 1.00 93.88 205 ASP A C 1
ATOM 1402 O O . ASP A 1 205 ? -4.909 -15.542 8.497 1.00 93.88 205 ASP A O 1
ATOM 1406 N N . GLN A 1 206 ? -3.372 -14.120 7.704 1.00 95.88 206 GLN A N 1
ATOM 1407 C CA . GLN A 1 206 ? -3.576 -13.078 8.721 1.00 95.88 206 GLN A CA 1
ATOM 1408 C C . GLN A 1 206 ? -3.805 -11.693 8.109 1.00 95.88 206 GLN A C 1
ATOM 1410 O O . GLN A 1 206 ? -3.602 -10.681 8.793 1.00 95.88 206 GLN A O 1
ATOM 1415 N N . CYS A 1 207 ? -4.256 -11.607 6.850 1.00 96.50 207 CYS A N 1
ATOM 1416 C CA . CYS A 1 207 ? -4.582 -10.306 6.270 1.00 96.50 207 CYS A CA 1
ATOM 1417 C C . CYS A 1 207 ? -5.680 -9.591 7.072 1.00 96.50 207 CYS A C 1
ATOM 1419 O O . CYS A 1 207 ? -5.536 -8.408 7.368 1.00 96.50 207 CYS A O 1
ATOM 1421 N N . ALA A 1 208 ? -6.713 -10.302 7.535 1.00 95.75 208 ALA A N 1
ATOM 1422 C CA . ALA A 1 208 ? -7.784 -9.708 8.342 1.00 95.75 208 ALA A CA 1
ATOM 1423 C C . ALA A 1 208 ? -7.270 -9.007 9.619 1.00 95.75 208 ALA A C 1
ATOM 1425 O O . ALA A 1 208 ? -7.693 -7.895 9.936 1.00 95.75 208 ALA A O 1
ATOM 1426 N N . THR A 1 209 ? -6.315 -9.614 10.332 1.00 96.62 209 THR A N 1
ATOM 1427 C CA . THR A 1 209 ? -5.693 -8.998 11.517 1.00 96.62 209 THR A CA 1
ATOM 1428 C C . THR A 1 209 ? -4.796 -7.821 11.138 1.00 96.62 209 THR A C 1
ATOM 1430 O O . THR A 1 209 ? -4.731 -6.835 11.872 1.00 96.62 209 THR A O 1
ATOM 1433 N N . HIS A 1 210 ? -4.130 -7.883 9.981 1.00 97.50 210 HIS A N 1
ATOM 1434 C CA . HIS A 1 210 ? -3.366 -6.748 9.470 1.00 97.50 210 HIS A CA 1
ATOM 1435 C C . HIS A 1 210 ? -4.287 -5.562 9.125 1.00 97.50 210 HIS A C 1
ATOM 1437 O O . HIS A 1 210 ? -4.020 -4.433 9.535 1.00 97.50 210 HIS A O 1
ATOM 1443 N N . VAL A 1 211 ? -5.423 -5.819 8.471 1.00 98.19 211 VAL A N 1
ATOM 1444 C CA . VAL A 1 211 ? -6.472 -4.823 8.193 1.00 98.19 211 VAL A CA 1
ATOM 1445 C C . VAL A 1 211 ? -7.005 -4.207 9.484 1.00 98.19 211 VAL A C 1
ATOM 1447 O O . VAL A 1 211 ? -7.126 -2.986 9.578 1.00 98.19 211 VAL A O 1
ATOM 1450 N N . GLU A 1 212 ? -7.268 -5.018 10.509 1.00 97.06 212 GLU A N 1
ATOM 1451 C CA . GLU A 1 212 ? -7.709 -4.529 11.818 1.00 97.06 212 GLU A CA 1
ATOM 1452 C C . GLU A 1 212 ? -6.657 -3.622 12.478 1.00 97.06 212 GLU A C 1
ATOM 1454 O O . GLU A 1 212 ? -6.994 -2.558 13.009 1.00 97.06 212 GLU A O 1
ATOM 1459 N N . TRP A 1 213 ? -5.375 -3.993 12.393 1.00 96.88 213 TRP A N 1
ATOM 1460 C CA . TRP A 1 213 ? -4.270 -3.175 12.891 1.00 96.88 213 TRP A CA 1
ATOM 1461 C C . TRP A 1 213 ? -4.231 -1.800 12.215 1.00 96.88 213 TRP A C 1
ATOM 1463 O O . TRP A 1 213 ? -4.137 -0.780 12.902 1.00 96.88 213 TRP A O 1
ATOM 1473 N N . VAL A 1 214 ? -4.380 -1.744 10.888 1.00 97.56 214 VAL A N 1
ATOM 1474 C CA . VAL A 1 214 ? -4.432 -0.479 10.134 1.00 97.56 214 VAL A CA 1
ATOM 1475 C C . VAL A 1 214 ? -5.699 0.320 10.470 1.00 97.56 214 VAL A C 1
ATOM 1477 O O . VAL A 1 214 ? -5.657 1.545 10.630 1.00 97.56 214 VAL A O 1
ATOM 1480 N N . ALA A 1 215 ? -6.837 -0.354 10.639 1.00 97.94 215 ALA A N 1
ATOM 1481 C CA . ALA A 1 215 ? -8.105 0.286 10.969 1.00 97.94 215 ALA A CA 1
ATOM 1482 C C . ALA A 1 215 ? -8.060 0.988 12.337 1.00 97.94 215 ALA A C 1
ATOM 1484 O O . ALA A 1 215 ? -8.477 2.147 12.450 1.00 97.94 215 ALA A O 1
ATOM 1485 N N . LEU A 1 216 ? -7.533 0.313 13.361 1.00 96.75 216 LEU A N 1
ATOM 1486 C CA . LEU A 1 216 ? -7.487 0.809 14.740 1.00 96.75 216 LEU A CA 1
ATOM 1487 C C . LEU A 1 216 ? -6.280 1.718 15.003 1.00 96.75 216 LEU A C 1
ATOM 1489 O O . LEU A 1 216 ? -6.391 2.718 15.720 1.00 96.75 216 LEU A O 1
ATOM 1493 N N . GLY A 1 217 ? -5.131 1.394 14.411 1.00 95.38 217 GLY A N 1
ATOM 1494 C CA . GLY A 1 217 ? -3.848 2.000 14.739 1.00 95.38 217 GLY A CA 1
ATOM 1495 C C . GLY A 1 217 ? -3.391 1.683 16.168 1.00 95.38 217 GLY A C 1
ATOM 1496 O O . GLY A 1 217 ? -4.086 1.058 16.971 1.00 95.38 217 GLY A O 1
ATOM 1497 N N . SER A 1 218 ? -2.206 2.169 16.535 1.00 93.12 218 SER A N 1
ATOM 1498 C CA . SER A 1 218 ? -1.558 1.786 17.794 1.00 93.12 218 SER A CA 1
ATOM 1499 C C . SER A 1 218 ? -2.264 2.324 19.043 1.00 93.12 218 SER A C 1
ATOM 1501 O O . SER A 1 218 ? -2.089 1.785 20.126 1.00 93.12 218 SER A O 1
ATOM 1503 N N . SER A 1 219 ? -3.028 3.416 18.939 1.00 90.19 219 SER A N 1
ATOM 1504 C CA . SER A 1 219 ? -3.686 4.030 20.105 1.00 90.19 219 SER A CA 1
ATOM 1505 C C . SER A 1 219 ? -4.998 3.359 20.505 1.00 90.19 219 SER A C 1
ATOM 1507 O O . SER A 1 219 ? -5.409 3.488 21.655 1.00 90.19 219 SER A O 1
ATOM 1509 N N . ALA A 1 220 ? -5.680 2.717 19.553 1.00 93.56 220 ALA A N 1
ATOM 1510 C CA . ALA A 1 220 ? -6.957 2.044 19.786 1.00 93.56 220 ALA A CA 1
ATOM 1511 C C . ALA A 1 220 ? -6.827 0.515 19.771 1.00 93.56 220 ALA A C 1
ATOM 1513 O O . ALA A 1 220 ? -7.827 -0.175 19.958 1.00 93.56 220 ALA A O 1
ATOM 1514 N N . TRP A 1 221 ? -5.614 -0.008 19.564 1.00 95.12 221 TRP A N 1
ATOM 1515 C CA . TRP A 1 221 ? -5.350 -1.435 19.651 1.00 95.12 221 TRP A CA 1
ATOM 1516 C C . TRP A 1 221 ? -5.644 -1.949 21.072 1.00 95.12 221 TRP A C 1
ATOM 1518 O O . TRP A 1 221 ? -5.174 -1.344 22.040 1.00 95.12 221 TRP A O 1
ATOM 1528 N N . PRO A 1 222 ? -6.434 -3.027 21.223 1.00 93.62 222 PRO A N 1
ATOM 1529 C CA . PRO A 1 222 ? -6.919 -3.463 22.532 1.00 93.62 222 PRO A CA 1
ATOM 1530 C C . PRO A 1 222 ? -5.859 -4.191 23.368 1.00 93.62 222 PRO A C 1
ATOM 1532 O O . PRO A 1 222 ? -5.932 -4.167 24.596 1.00 93.62 222 PRO A O 1
ATOM 1535 N N . GLU A 1 223 ? -4.882 -4.824 22.716 1.00 94.69 223 GLU A N 1
ATOM 1536 C CA . GLU A 1 223 ? -3.883 -5.674 23.367 1.00 94.69 223 GLU A CA 1
ATOM 1537 C C . GLU A 1 223 ? -2.547 -4.953 23.604 1.00 94.69 223 GLU A C 1
ATOM 1539 O O . GLU A 1 223 ? -2.255 -3.900 23.038 1.00 94.69 223 GLU A O 1
ATOM 1544 N N . ALA A 1 224 ? -1.689 -5.531 24.449 1.00 94.50 224 ALA A N 1
ATOM 1545 C CA . ALA A 1 224 ? -0.352 -4.982 24.708 1.00 94.50 224 ALA A CA 1
ATOM 1546 C C . ALA A 1 224 ? 0.632 -5.204 23.541 1.00 94.50 224 ALA A C 1
ATOM 1548 O O . ALA A 1 224 ? 1.612 -4.465 23.397 1.00 94.50 224 ALA A O 1
ATOM 1549 N N . THR A 1 225 ? 0.380 -6.228 22.727 1.00 95.25 225 THR A N 1
ATOM 1550 C CA . THR A 1 225 ? 1.201 -6.636 21.587 1.00 95.25 225 THR A CA 1
ATOM 1551 C C . THR A 1 225 ? 0.341 -6.824 20.339 1.00 95.25 225 THR A C 1
ATOM 1553 O O . THR A 1 225 ? -0.883 -6.933 20.422 1.00 95.25 225 THR A O 1
ATOM 1556 N N . TYR A 1 226 ? 0.978 -6.834 19.170 1.00 93.62 226 TYR A N 1
ATOM 1557 C CA . TYR A 1 226 ? 0.330 -7.104 17.888 1.00 93.62 226 TYR A CA 1
ATOM 1558 C C . TYR A 1 226 ? 1.193 -8.014 17.005 1.00 93.62 226 TYR A C 1
ATOM 1560 O O . TYR A 1 226 ? 2.418 -8.092 17.169 1.00 93.62 226 TYR A O 1
ATOM 1568 N N . GLY A 1 227 ? 0.534 -8.660 16.039 1.00 92.69 227 GLY A N 1
ATOM 1569 C CA . GLY A 1 227 ? 1.158 -9.547 15.061 1.00 92.69 227 GLY A CA 1
ATOM 1570 C C . GLY A 1 227 ? 1.743 -10.833 15.658 1.00 92.69 227 GLY A C 1
ATOM 1571 O O . GLY A 1 227 ? 1.796 -11.031 16.869 1.00 92.69 227 GLY A O 1
ATOM 1572 N N . ALA A 1 228 ? 2.237 -11.709 14.788 1.00 95.19 228 ALA A N 1
ATOM 1573 C CA . ALA A 1 228 ? 2.806 -13.011 15.134 1.00 95.19 228 ALA A CA 1
ATOM 1574 C C . ALA A 1 228 ? 4.125 -12.934 15.925 1.00 95.19 228 ALA A C 1
ATOM 1576 O O . ALA A 1 228 ? 4.557 -13.928 16.504 1.00 95.19 228 ALA A O 1
ATOM 1577 N N . LEU A 1 229 ? 4.774 -11.766 15.943 1.00 93.62 229 LEU A N 1
ATOM 1578 C CA . LEU A 1 229 ? 6.017 -11.534 16.683 1.00 93.62 229 LEU A CA 1
ATOM 1579 C C . LEU A 1 229 ? 5.791 -10.979 18.095 1.00 93.62 229 LEU A C 1
ATOM 1581 O O . LEU A 1 229 ? 6.768 -10.616 18.748 1.00 93.62 229 LEU A O 1
ATOM 1585 N N . ASP A 1 230 ? 4.537 -10.853 18.544 1.00 94.69 230 ASP A N 1
ATOM 1586 C CA . ASP A 1 230 ? 4.188 -10.222 19.821 1.00 94.69 230 ASP A CA 1
ATOM 1587 C C . ASP A 1 230 ? 4.848 -8.842 19.978 1.00 94.69 230 ASP A C 1
ATOM 1589 O O . ASP A 1 230 ? 5.400 -8.485 21.024 1.00 94.69 230 ASP A O 1
ATOM 1593 N N . THR A 1 231 ? 4.820 -8.044 18.908 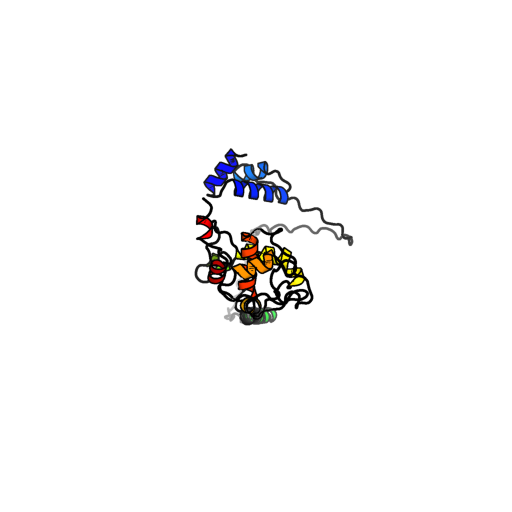1.00 92.44 231 THR A N 1
ATOM 1594 C CA . THR A 1 231 ? 5.502 -6.749 18.903 1.00 92.44 231 THR A CA 1
ATOM 1595 C C . THR A 1 231 ? 4.796 -5.809 19.876 1.00 92.44 231 THR A C 1
ATOM 1597 O O . THR A 1 231 ? 3.589 -5.606 19.735 1.00 92.44 231 THR A O 1
ATOM 1600 N N . PRO A 1 232 ? 5.495 -5.200 20.852 1.00 93.44 232 PRO A N 1
ATOM 1601 C CA . PRO A 1 232 ? 4.854 -4.274 21.776 1.00 93.44 232 PRO A CA 1
ATOM 1602 C C . PRO A 1 232 ? 4.287 -3.063 21.036 1.00 93.44 232 PRO A C 1
ATOM 1604 O O . PRO A 1 232 ? 4.973 -2.443 20.211 1.00 93.44 232 PRO A O 1
ATOM 1607 N N . VAL A 1 233 ? 3.047 -2.695 21.349 1.00 91.56 233 VAL A N 1
ATOM 1608 C CA . VAL A 1 233 ? 2.403 -1.509 20.774 1.00 91.56 233 VAL A CA 1
ATOM 1609 C C . VAL A 1 233 ? 3.204 -0.251 21.140 1.00 91.56 233 VAL A C 1
ATOM 1611 O O . VAL A 1 233 ? 3.576 -0.046 22.294 1.00 91.56 233 VAL A O 1
ATOM 1614 N N . GLY A 1 234 ? 3.506 0.590 20.144 1.00 85.44 234 GLY A N 1
ATOM 1615 C CA . GLY A 1 234 ? 4.303 1.815 20.315 1.00 85.44 234 GLY A CA 1
ATOM 1616 C C . GLY A 1 234 ? 5.826 1.615 20.346 1.00 85.44 234 GLY A C 1
ATOM 1617 O O . GLY A 1 234 ? 6.567 2.587 20.496 1.00 85.44 234 GLY A O 1
ATOM 1618 N N . SER A 1 235 ? 6.321 0.385 20.166 1.00 84.12 235 SER A N 1
ATOM 1619 C CA . SER A 1 235 ? 7.765 0.081 20.142 1.00 84.12 235 SER A CA 1
ATOM 1620 C C . SER A 1 235 ? 8.537 0.741 18.992 1.00 84.12 235 SER A C 1
ATOM 1622 O O . SER A 1 235 ? 9.742 0.952 19.113 1.00 84.12 235 SER A O 1
ATOM 1624 N N . SER A 1 236 ? 7.857 1.120 17.908 1.00 78.88 236 SER A N 1
ATOM 1625 C CA . SER A 1 236 ? 8.437 1.822 16.755 1.00 78.88 236 SER A CA 1
ATOM 1626 C C . SER A 1 236 ? 8.795 3.289 17.032 1.00 78.88 236 SER A C 1
ATOM 1628 O O . SER A 1 236 ? 9.396 3.939 16.182 1.00 78.88 236 SER A O 1
ATOM 1630 N N . GLY A 1 237 ? 8.446 3.833 18.206 1.00 74.81 237 GLY A N 1
ATOM 1631 C CA . GLY A 1 237 ? 8.747 5.216 18.598 1.00 74.81 237 GLY A CA 1
ATOM 1632 C C . GLY A 1 237 ? 7.751 6.264 18.082 1.00 74.81 237 GLY A C 1
ATOM 1633 O O . GLY A 1 237 ? 7.777 7.402 18.552 1.00 74.81 237 GLY A O 1
ATOM 1634 N N . GLY A 1 238 ? 6.845 5.881 17.177 1.00 82.81 238 GLY A N 1
ATOM 1635 C CA . GLY A 1 238 ? 5.730 6.692 16.687 1.00 82.81 238 GLY A CA 1
ATOM 1636 C C . GLY A 1 238 ? 4.370 6.060 16.999 1.00 82.81 238 GLY A C 1
ATOM 1637 O O . GLY A 1 238 ? 4.255 4.845 17.149 1.00 82.81 238 GLY A O 1
ATOM 1638 N N . VAL A 1 239 ? 3.328 6.890 17.088 1.00 90.38 239 VAL A N 1
ATOM 1639 C CA . VAL A 1 239 ? 1.935 6.424 17.183 1.00 90.38 239 VAL A CA 1
ATOM 1640 C C . VAL A 1 239 ? 1.390 6.285 15.766 1.00 90.38 239 VAL A C 1
ATOM 1642 O O . VAL A 1 239 ? 1.296 7.279 15.047 1.00 90.38 239 VAL A O 1
ATOM 1645 N N . MET A 1 240 ? 1.019 5.068 15.373 1.00 94.94 240 MET A N 1
ATOM 1646 C CA . MET A 1 240 ? 0.296 4.829 14.127 1.00 94.94 240 MET A CA 1
ATOM 1647 C C . MET A 1 240 ? -1.171 5.236 14.331 1.00 94.94 240 MET A C 1
ATOM 1649 O O . MET A 1 240 ? -1.832 4.670 15.208 1.00 94.94 240 MET A O 1
ATOM 1653 N N . PRO A 1 241 ? -1.696 6.221 13.584 1.00 94.81 241 PRO A N 1
ATOM 1654 C CA . PRO A 1 241 ? -3.098 6.599 13.695 1.00 94.81 241 PRO A CA 1
ATOM 1655 C C . PRO A 1 241 ? -3.995 5.487 13.142 1.00 94.81 241 PRO A C 1
ATOM 1657 O O . PRO A 1 241 ? -3.598 4.767 12.233 1.00 94.81 241 PRO A O 1
ATOM 1660 N N . GLY A 1 242 ? -5.225 5.384 13.644 1.00 96.44 242 GLY A N 1
ATOM 1661 C CA . GLY A 1 242 ? -6.241 4.530 13.030 1.00 96.44 242 GLY A CA 1
ATOM 1662 C C . GLY A 1 242 ? -6.771 5.124 11.723 1.00 96.44 242 GLY A C 1
ATOM 1663 O O . GLY A 1 242 ? -6.911 6.350 11.582 1.00 96.44 242 GLY A O 1
ATOM 1664 N N . PHE A 1 243 ? -7.069 4.258 10.757 1.00 97.44 243 PHE A N 1
ATOM 1665 C CA . PHE A 1 243 ? -7.610 4.638 9.449 1.00 97.44 243 PHE A CA 1
ATOM 1666 C C . PHE A 1 243 ? -9.071 4.215 9.241 1.00 97.44 243 PHE A C 1
ATOM 1668 O O . PHE A 1 243 ? -9.678 4.655 8.270 1.00 97.44 243 PHE A O 1
ATOM 1675 N N . GLY A 1 244 ? -9.685 3.485 10.179 1.00 95.12 244 GLY A N 1
ATOM 1676 C CA . GLY A 1 244 ? -11.051 2.954 10.043 1.00 95.12 244 GLY A CA 1
ATOM 1677 C C . GLY A 1 244 ? -12.175 3.993 9.944 1.00 95.12 244 GLY A C 1
ATOM 1678 O O . GLY A 1 244 ? -13.289 3.659 9.562 1.00 95.12 244 GLY A O 1
ATOM 1679 N N . SER A 1 245 ? -11.912 5.261 10.273 1.00 94.31 245 SER A N 1
ATOM 1680 C CA . SER A 1 245 ? -12.855 6.371 10.055 1.00 94.31 245 SER A CA 1
ATOM 1681 C C . SER A 1 245 ? -12.610 7.147 8.758 1.00 94.31 245 SER A C 1
ATOM 1683 O O . SER A 1 245 ? -13.412 8.011 8.406 1.00 94.31 245 SER A O 1
ATOM 1685 N N . ARG A 1 246 ? -11.486 6.887 8.081 1.00 94.56 246 ARG A N 1
ATOM 1686 C CA . ARG A 1 246 ? -11.034 7.599 6.876 1.00 94.56 246 ARG A CA 1
ATOM 1687 C C . ARG A 1 246 ? -11.108 6.741 5.620 1.00 94.56 246 ARG A C 1
ATOM 1689 O O . ARG A 1 246 ? -11.268 7.309 4.549 1.00 94.56 246 ARG A O 1
ATOM 1696 N N . LEU A 1 247 ? -10.964 5.430 5.769 1.00 96.38 247 LEU A N 1
ATOM 1697 C CA . LEU A 1 247 ? -10.983 4.447 4.695 1.00 96.38 247 LEU A CA 1
ATOM 1698 C C . LEU A 1 247 ? -12.118 3.453 4.942 1.00 96.38 247 LEU A C 1
ATOM 1700 O O . LEU A 1 247 ? -12.390 3.080 6.086 1.00 96.38 247 LEU A O 1
ATOM 1704 N N . SER A 1 248 ? -12.780 3.043 3.867 1.00 96.06 248 SER A N 1
ATOM 1705 C CA . SER A 1 248 ? -13.743 1.944 3.877 1.00 96.06 248 SER A CA 1
ATOM 1706 C C . SER A 1 248 ? -13.050 0.596 4.138 1.00 96.06 248 SER A C 1
ATOM 1708 O O . SER A 1 248 ? -11.834 0.486 3.970 1.00 96.06 248 SER A O 1
ATOM 1710 N N . PRO A 1 249 ? -13.792 -0.454 4.539 1.00 95.44 249 PRO A N 1
ATOM 1711 C CA . PRO A 1 249 ? -13.218 -1.789 4.728 1.00 95.44 249 PRO A CA 1
ATOM 1712 C C . PRO A 1 249 ? -12.511 -2.327 3.478 1.00 95.44 249 PRO A C 1
ATOM 1714 O O . PRO A 1 249 ? -11.456 -2.940 3.590 1.00 95.44 249 PRO A O 1
ATOM 1717 N N . GLU A 1 250 ? -13.066 -2.048 2.299 1.00 94.88 250 GLU A N 1
ATOM 1718 C CA . GLU A 1 250 ? -12.504 -2.441 1.005 1.00 94.88 250 GLU A CA 1
ATOM 1719 C C . GLU A 1 250 ? -11.198 -1.691 0.705 1.00 94.88 250 GLU A C 1
ATOM 1721 O O . GLU A 1 250 ? -10.196 -2.312 0.371 1.00 94.88 250 GLU A O 1
ATOM 1726 N N . GLU A 1 251 ? -11.155 -0.374 0.931 1.00 96.31 251 GLU A N 1
ATOM 1727 C CA . GLU A 1 251 ? -9.930 0.430 0.791 1.00 96.31 251 GLU A CA 1
ATOM 1728 C C . GLU A 1 251 ? -8.836 0.004 1.786 1.00 96.31 251 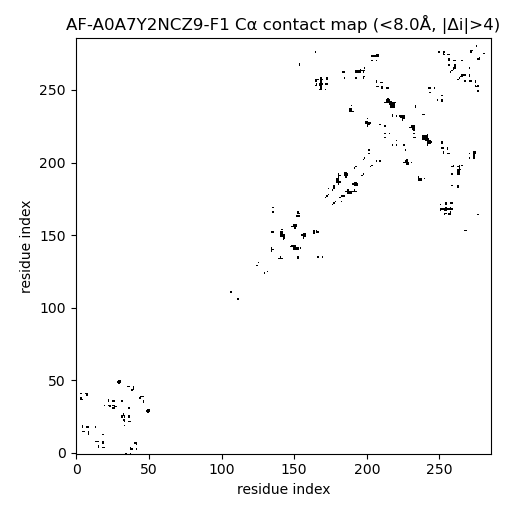GLU A C 1
ATOM 1730 O O . GLU A 1 251 ? -7.652 -0.006 1.449 1.00 96.31 251 GLU A O 1
ATOM 1735 N N . LEU A 1 252 ? -9.216 -0.369 3.014 1.00 98.12 252 LEU A N 1
ATOM 1736 C CA . LEU A 1 252 ? -8.282 -0.904 4.008 1.00 98.12 252 LEU A CA 1
ATOM 1737 C C . LEU A 1 252 ? -7.711 -2.258 3.578 1.00 98.12 252 LEU A C 1
ATOM 1739 O O . LEU A 1 252 ? -6.507 -2.481 3.696 1.00 98.12 252 LEU A O 1
ATOM 1743 N N . ALA A 1 253 ? -8.556 -3.153 3.068 1.00 97.31 253 ALA A N 1
ATOM 1744 C CA . ALA A 1 253 ? -8.104 -4.425 2.523 1.00 97.31 253 ALA A CA 1
ATOM 1745 C C . ALA A 1 253 ? -7.191 -4.211 1.306 1.00 97.31 253 ALA A C 1
ATOM 1747 O O . ALA A 1 253 ? -6.150 -4.853 1.213 1.00 97.31 253 ALA A O 1
ATOM 1748 N N . ALA A 1 254 ? -7.518 -3.262 0.424 1.00 96.62 254 ALA A N 1
ATOM 1749 C CA . ALA A 1 254 ? -6.732 -2.949 -0.767 1.00 96.62 254 ALA A CA 1
ATOM 1750 C C . ALA A 1 254 ? -5.334 -2.406 -0.424 1.00 96.62 254 ALA A C 1
ATOM 1752 O O . ALA A 1 254 ? -4.337 -2.852 -0.992 1.00 96.62 254 ALA A O 1
ATOM 1753 N N . VAL A 1 255 ? -5.217 -1.475 0.533 1.00 98.12 255 VAL A N 1
ATOM 1754 C CA . VAL A 1 255 ? -3.894 -0.965 0.942 1.00 98.12 255 VAL A CA 1
ATOM 1755 C C . VAL A 1 255 ? -3.057 -2.046 1.628 1.00 98.12 255 VAL A C 1
ATOM 1757 O O . VAL A 1 255 ? -1.861 -2.149 1.363 1.00 98.12 255 VAL A O 1
ATOM 1760 N N . VAL A 1 256 ? -3.680 -2.907 2.437 1.00 98.12 256 VAL A N 1
ATOM 1761 C CA . VAL A 1 256 ? -2.986 -4.038 3.061 1.00 98.12 256 VAL A CA 1
ATOM 1762 C C . VAL A 1 256 ? -2.547 -5.068 2.020 1.00 98.12 256 VAL A C 1
ATOM 1764 O O . VAL A 1 256 ? -1.416 -5.547 2.091 1.00 98.12 256 VAL A O 1
ATOM 1767 N N . LEU A 1 257 ? -3.391 -5.377 1.033 1.00 96.81 257 LEU A N 1
ATOM 1768 C CA . LEU A 1 257 ? -3.034 -6.202 -0.121 1.00 96.81 257 LEU A CA 1
ATOM 1769 C C . LEU A 1 257 ? -1.774 -5.652 -0.796 1.00 96.81 257 LEU A C 1
ATOM 1771 O O . LEU A 1 257 ? -0.797 -6.381 -0.972 1.00 96.81 257 LEU A O 1
ATOM 1775 N N . TYR A 1 258 ? -1.768 -4.355 -1.116 1.00 97.19 258 TYR A N 1
ATOM 1776 C CA . TYR A 1 258 ? -0.615 -3.708 -1.733 1.00 97.19 258 TYR A CA 1
ATOM 1777 C C . TYR A 1 258 ? 0.645 -3.840 -0.868 1.00 97.19 258 TYR A C 1
ATOM 1779 O O . TYR A 1 258 ? 1.689 -4.235 -1.377 1.00 97.19 258 TYR A O 1
ATOM 1787 N N . GLU A 1 259 ? 0.569 -3.595 0.443 1.00 97.38 259 GLU A N 1
ATOM 1788 C CA . GLU A 1 259 ? 1.724 -3.730 1.343 1.00 97.38 259 GLU A CA 1
ATOM 1789 C C . GLU A 1 259 ? 2.290 -5.161 1.375 1.00 97.38 259 GLU A C 1
ATOM 1791 O O . GLU A 1 259 ? 3.509 -5.364 1.330 1.00 97.38 259 GLU A O 1
ATOM 1796 N N . ARG A 1 260 ? 1.408 -6.165 1.424 1.00 96.69 260 ARG A N 1
ATOM 1797 C CA . ARG A 1 260 ? 1.776 -7.589 1.464 1.00 96.69 260 ARG A CA 1
ATOM 1798 C C . ARG A 1 260 ? 2.415 -8.060 0.161 1.00 96.69 260 ARG A C 1
ATOM 1800 O O . ARG A 1 260 ? 3.387 -8.815 0.199 1.00 96.69 260 ARG A O 1
ATOM 1807 N N . VAL A 1 261 ? 1.921 -7.581 -0.976 1.00 95.62 261 VAL A N 1
ATOM 1808 C CA . VAL A 1 261 ? 2.429 -7.956 -2.301 1.00 95.62 261 VAL A CA 1
ATOM 1809 C C . VAL A 1 261 ? 3.685 -7.153 -2.649 1.00 95.62 261 VAL A C 1
ATOM 1811 O O . VAL A 1 261 ? 4.744 -7.739 -2.871 1.00 95.62 261 VAL A O 1
ATOM 1814 N N . ALA A 1 262 ? 3.607 -5.820 -2.625 1.00 94.44 262 ALA A N 1
ATOM 1815 C CA . ALA A 1 262 ? 4.686 -4.936 -3.069 1.00 94.44 262 ALA A CA 1
ATOM 1816 C C . ALA A 1 262 ? 5.918 -4.980 -2.151 1.00 94.44 262 ALA A C 1
ATOM 1818 O O . ALA A 1 262 ? 7.048 -4.906 -2.634 1.00 94.44 262 ALA A O 1
ATOM 1819 N N . PHE A 1 263 ? 5.727 -5.118 -0.833 1.00 95.25 263 PHE A N 1
ATOM 1820 C CA . PHE A 1 263 ? 6.835 -5.100 0.134 1.00 95.25 263 PHE A CA 1
ATOM 1821 C C . PHE A 1 263 ? 7.044 -6.437 0.851 1.00 95.25 263 PHE A C 1
ATOM 1823 O O . PHE A 1 263 ? 8.181 -6.784 1.187 1.00 95.25 263 PHE A O 1
ATOM 1830 N N . GLY A 1 264 ? 5.963 -7.187 1.086 1.00 90.75 264 GLY A N 1
ATOM 1831 C CA . GLY A 1 264 ? 6.009 -8.502 1.727 1.00 90.75 264 GLY A CA 1
ATOM 1832 C C . GLY A 1 264 ? 6.441 -9.640 0.796 1.00 90.75 264 GLY A C 1
ATOM 1833 O O . GLY A 1 264 ? 6.966 -10.640 1.286 1.00 90.75 264 GLY A O 1
ATOM 1834 N N . GLY A 1 265 ? 6.287 -9.480 -0.523 1.00 90.31 265 GLY A N 1
ATOM 1835 C CA . GLY A 1 265 ? 6.609 -10.507 -1.518 1.00 90.31 265 GLY A CA 1
ATOM 1836 C C . GLY A 1 265 ? 5.587 -11.647 -1.595 1.00 90.31 265 GLY A C 1
ATOM 1837 O O . GLY A 1 265 ? 5.915 -12.724 -2.097 1.00 90.31 265 GLY A O 1
ATOM 1838 N N . GLU A 1 266 ? 4.374 -11.443 -1.077 1.00 91.56 266 GLU A N 1
ATOM 1839 C CA . GLU A 1 266 ? 3.269 -12.389 -1.238 1.00 91.56 266 GLU A CA 1
ATOM 1840 C C . GLU A 1 266 ? 2.754 -12.373 -2.685 1.00 91.56 266 GLU A C 1
ATOM 1842 O O . GLU A 1 266 ? 2.762 -11.340 -3.353 1.00 91.56 266 GLU A O 1
ATOM 1847 N N . GLY A 1 267 ? 2.308 -13.522 -3.197 1.00 91.00 267 GLY A N 1
ATOM 1848 C CA . GLY A 1 267 ? 1.690 -13.575 -4.522 1.00 91.00 267 GLY A CA 1
ATOM 1849 C C . GLY A 1 267 ? 0.322 -12.892 -4.513 1.00 91.00 267 GLY A C 1
ATOM 1850 O O . GLY A 1 267 ? -0.470 -13.148 -3.609 1.00 91.00 267 GLY A O 1
ATOM 1851 N N . ILE A 1 268 ? 0.024 -12.080 -5.531 1.00 88.38 268 ILE A N 1
ATOM 1852 C CA . ILE A 1 268 ? -1.182 -11.235 -5.566 1.00 88.38 268 ILE A CA 1
ATOM 1853 C C . ILE A 1 268 ? -2.484 -12.010 -5.347 1.00 88.38 268 ILE A C 1
ATOM 1855 O O . ILE A 1 268 ? -3.209 -11.687 -4.417 1.00 88.38 268 ILE A O 1
ATOM 1859 N N . GLY A 1 269 ? -2.713 -13.117 -6.058 1.00 87.06 269 GLY A N 1
ATOM 1860 C CA . GLY A 1 269 ? -3.931 -13.917 -5.868 1.00 87.06 269 GLY A CA 1
ATOM 1861 C C . GLY A 1 269 ? -4.033 -14.612 -4.500 1.00 87.06 269 GLY A C 1
ATOM 1862 O O . GLY A 1 269 ? -5.131 -14.922 -4.051 1.00 87.06 269 GLY A O 1
ATOM 1863 N N . VAL A 1 270 ? -2.906 -14.856 -3.815 1.00 90.00 270 VAL A N 1
ATOM 1864 C CA . VAL A 1 270 ? -2.914 -15.378 -2.433 1.00 90.00 270 VAL A CA 1
ATOM 1865 C C . VAL A 1 270 ? -3.316 -14.270 -1.469 1.00 90.00 270 VAL A C 1
ATOM 1867 O O . VAL A 1 270 ? -4.172 -14.480 -0.615 1.00 90.00 270 VAL A O 1
ATOM 1870 N N . ALA A 1 271 ? -2.714 -13.092 -1.627 1.00 92.44 271 ALA A N 1
ATOM 1871 C CA . ALA A 1 271 ? -2.999 -11.943 -0.788 1.00 92.44 271 ALA A CA 1
ATOM 1872 C C . ALA A 1 271 ? -4.437 -11.434 -0.989 1.00 92.44 271 ALA A C 1
ATOM 1874 O O . ALA A 1 271 ? -5.093 -11.092 -0.015 1.00 92.44 271 ALA A O 1
ATOM 1875 N N . GLU A 1 272 ? -4.960 -11.440 -2.217 1.00 91.88 272 GLU A N 1
ATOM 1876 C CA . GLU A 1 272 ? -6.354 -11.090 -2.512 1.00 91.88 272 GLU A CA 1
ATOM 1877 C C . GLU A 1 272 ? -7.323 -12.017 -1.777 1.00 91.88 272 GLU A C 1
ATOM 1879 O O . GLU A 1 272 ? -8.165 -11.541 -1.015 1.00 91.88 272 GLU A O 1
ATOM 1884 N N . ALA A 1 273 ? -7.132 -13.334 -1.901 1.00 91.44 273 ALA A N 1
ATOM 1885 C CA . ALA A 1 273 ? -7.954 -14.317 -1.203 1.00 91.44 273 ALA A CA 1
ATOM 1886 C C . ALA A 1 273 ? -7.877 -14.174 0.331 1.00 91.44 273 ALA A C 1
ATOM 1888 O O . ALA A 1 273 ? -8.912 -14.185 0.997 1.00 91.44 273 ALA A O 1
ATOM 1889 N N . ASP A 1 274 ? -6.677 -13.998 0.897 1.00 94.12 274 ASP A N 1
ATOM 1890 C CA . ASP A 1 274 ? -6.473 -13.786 2.343 1.00 94.12 274 ASP A CA 1
ATOM 1891 C C . ASP A 1 274 ? -7.152 -12.488 2.822 1.00 94.12 274 ASP A C 1
ATOM 1893 O O . ASP A 1 274 ? -7.789 -12.440 3.876 1.00 94.12 274 ASP A O 1
ATOM 1897 N N . CYS A 1 275 ? -7.084 -11.427 2.016 1.00 93.88 275 CYS A N 1
ATOM 1898 C CA . CYS A 1 275 ? -7.715 -10.145 2.313 1.00 93.88 275 CYS A CA 1
ATOM 1899 C C . CYS A 1 275 ? -9.222 -10.101 2.011 1.00 93.88 275 CYS A C 1
ATOM 1901 O O . CYS A 1 275 ? -9.852 -9.069 2.251 1.00 93.88 275 CYS A O 1
ATOM 1903 N N . GLY A 1 276 ? -9.814 -11.195 1.519 1.00 91.06 276 GLY A N 1
ATOM 1904 C CA . GLY A 1 276 ? -11.232 -11.256 1.158 1.00 91.06 276 GLY A CA 1
ATOM 1905 C C . GLY A 1 276 ? -11.593 -10.379 -0.045 1.00 91.06 276 GLY A C 1
ATOM 1906 O O . GLY A 1 276 ? -12.723 -9.899 -0.136 1.00 91.06 276 GLY A O 1
ATOM 1907 N N . LEU A 1 277 ? -10.633 -10.147 -0.940 1.00 86.31 277 LEU A N 1
ATOM 1908 C CA . LEU A 1 277 ? -10.773 -9.392 -2.180 1.00 86.31 277 LEU A CA 1
ATOM 1909 C C . LEU A 1 277 ? -10.789 -10.374 -3.363 1.00 86.31 277 LEU A C 1
ATOM 1911 O O . LEU A 1 277 ? -9.997 -11.310 -3.405 1.00 86.31 277 LEU A O 1
ATOM 1915 N N . GLY A 1 278 ? -11.720 -10.197 -4.304 1.00 72.56 278 GLY A N 1
ATOM 1916 C CA . GLY A 1 278 ? -11.937 -11.120 -5.430 1.00 72.56 278 GLY A CA 1
ATOM 1917 C C . GLY A 1 278 ? -13.372 -11.655 -5.517 1.00 72.56 278 GLY A C 1
ATOM 1918 O O . GLY A 1 278 ? -14.240 -11.250 -4.743 1.00 72.56 278 GLY A O 1
ATOM 1919 N N . ASP A 1 279 ? -13.629 -12.550 -6.479 1.00 58.50 279 ASP A N 1
ATOM 1920 C CA . ASP A 1 279 ? -14.957 -12.969 -6.987 1.00 58.50 279 ASP A CA 1
ATOM 1921 C C . ASP A 1 279 ? -15.998 -13.451 -5.947 1.00 58.50 279 ASP A C 1
ATOM 1923 O O . ASP A 1 279 ? -17.178 -13.599 -6.270 1.00 58.50 279 ASP A O 1
ATOM 1927 N N . GLU A 1 280 ? -15.621 -13.660 -4.687 1.00 48.03 280 GLU A N 1
ATOM 1928 C CA . GLU A 1 280 ? -16.548 -14.021 -3.607 1.00 48.03 280 GLU A CA 1
ATOM 1929 C C . GLU A 1 280 ? -17.174 -12.797 -2.904 1.00 48.03 280 GLU A C 1
ATOM 1931 O O . GLU A 1 280 ? -18.280 -12.898 -2.370 1.00 48.03 280 GLU A O 1
ATOM 1936 N N . ALA A 1 281 ? -16.542 -11.617 -2.955 1.00 43.19 281 ALA A N 1
ATOM 1937 C CA . ALA A 1 281 ? -17.055 -10.397 -2.318 1.00 43.19 281 ALA A CA 1
ATOM 1938 C C . ALA A 1 281 ? -18.231 -9.759 -3.088 1.00 43.19 281 ALA A C 1
ATOM 1940 O O . ALA A 1 281 ? -19.085 -9.099 -2.493 1.00 43.19 281 ALA A O 1
ATOM 1941 N N . VAL A 1 282 ? -18.336 -10.015 -4.397 1.00 43.31 282 VAL A N 1
ATOM 1942 C CA . VAL A 1 282 ? -19.452 -9.545 -5.241 1.00 43.31 282 VAL A CA 1
ATOM 1943 C C . VAL A 1 282 ? -20.751 -10.310 -4.938 1.00 43.31 282 VAL A C 1
ATOM 1945 O O . VAL A 1 282 ? -21.841 -9.776 -5.130 1.00 43.31 282 VAL A O 1
ATOM 1948 N N . ALA A 1 283 ? -20.667 -11.526 -4.385 1.00 35.91 283 ALA A N 1
ATOM 1949 C CA . ALA A 1 283 ? -21.837 -12.355 -4.077 1.00 35.91 283 ALA A CA 1
ATOM 1950 C C . ALA A 1 283 ? -22.555 -11.982 -2.761 1.00 35.91 283 ALA A C 1
ATOM 1952 O O . ALA A 1 283 ? -23.643 -12.490 -2.493 1.00 35.91 283 ALA A O 1
ATOM 1953 N N . ALA A 1 284 ? -21.976 -11.110 -1.927 1.00 38.25 284 ALA A N 1
ATOM 1954 C CA . ALA A 1 284 ? -22.553 -10.718 -0.635 1.00 38.25 284 ALA A CA 1
ATOM 1955 C C . ALA A 1 284 ? -23.314 -9.373 -0.666 1.00 38.25 284 ALA A C 1
ATOM 1957 O O . ALA A 1 284 ? -23.729 -8.882 0.385 1.00 38.25 284 ALA A O 1
ATOM 1958 N N . GLY A 1 285 ? -23.487 -8.776 -1.851 1.00 40.75 285 GLY A N 1
ATOM 1959 C CA . GLY A 1 285 ? -24.056 -7.437 -2.039 1.00 40.75 285 GLY A CA 1
ATOM 1960 C C . GLY A 1 285 ? -25.415 -7.358 -2.748 1.00 40.75 285 GLY A C 1
ATOM 1961 O O . GLY A 1 285 ? -25.779 -6.258 -3.163 1.00 40.75 285 GLY A O 1
ATOM 1962 N N . GLU A 1 286 ? -26.146 -8.470 -2.907 1.00 32.81 286 GLU A N 1
ATOM 1963 C CA . GLU A 1 286 ? -27.527 -8.485 -3.442 1.00 32.81 286 GLU A CA 1
ATOM 1964 C C . GLU A 1 286 ? -28.609 -8.399 -2.351 1.00 32.81 286 GLU A C 1
ATOM 1966 O O . GLU A 1 286 ? -28.538 -9.159 -1.356 1.00 32.81 286 GLU A O 1
#

pLDDT: mean 78.0, std 20.55, range [32.44, 98.19]

Nearest PDB structures (foldseek):
  7c90-assembly1_D  TM=7.679E-01  e=1.258E-01  Methylophaga aminisulfidivorans MP
  1h9x-assembly1_A  TM=6.878E-01  e=1.324E-01  Paracoccus pantotrophus
  1aof-assembly1_A  TM=6.499E-01  e=1.628E-01  Paracoccus pantotrophus

Solvent-accessible surface area (backbone atoms only — not comparable to full-atom values): 17439 Å² total; per-residue (Å²): 103,72,69,53,42,48,51,53,18,66,75,69,75,43,62,50,69,57,57,50,52,53,27,46,54,50,13,66,73,44,77,53,51,44,66,54,49,51,39,32,72,70,75,48,69,84,68,81,78,61,69,79,78,86,77,80,90,73,87,82,81,84,91,80,84,90,80,82,84,85,77,83,84,77,78,88,80,83,81,84,76,83,88,78,80,87,79,81,91,72,90,71,82,81,71,84,77,74,80,72,82,79,79,75,79,76,81,55,66,69,59,58,48,47,70,49,47,53,59,51,49,52,51,48,46,50,70,76,41,80,76,62,81,59,59,56,65,89,76,43,68,34,62,44,90,87,78,70,45,61,19,36,77,81,69,44,68,59,86,55,94,68,79,62,42,52,56,52,4,47,54,46,32,65,75,73,44,20,91,32,21,25,88,82,25,72,19,73,57,33,65,47,27,45,93,36,39,40,40,56,33,39,37,89,85,27,38,60,60,48,34,47,47,48,29,38,11,51,82,62,49,90,59,73,46,46,58,77,66,58,41,52,61,56,72,67,77,42,81,46,68,49,36,53,92,80,40,54,74,66,56,40,30,16,28,47,36,25,48,36,32,79,31,24,68,43,56,57,74,58,38,29,56,44,42,62,47,58,87,70,55,70,72,76,74,123

Radius of gyration: 33.14 Å; Cα contacts (8 Å, |Δi|>4): 291; chains: 1; bounding box: 72×56×112 Å

Mean predicted aligned error: 20.66 Å

Secondary structure (DSSP, 8-state):
-HHHHHHHHHHHT--HHHHHHHHHHHHHHHT--HHHHHHHHTTSSPPPPPPPPPPP-----------PPPPPPPPPP---PPPP-PPP---------PPPP--PPPPPHHHHHHHHHHHHHHHHHHHH-TT-SPTTTTSPPEE-TTT--EE-TTSPBTTSS---HHHHHHHHIIIIIHHHH-TTS--SSSPP-TTTHHHHHS-TT-HHHHHHHHHHHHHH-SSSEETTTTEETTTTSSPPPP-TTTS-HHHHHHHHHHIIIIIT---HHHHHHHTT-STTSGGG--

Foldseek 3Di:
DQVLLVVLCVVVVHDSVVSQVVLVVVCVQQVHDSVLSSCCSSPHDHDDDRDDDDDDDDDDDDDDDDDDDDDDDDDDDDDDDDDDDDDDDDPDPDDPDDPPPDPDDDDDVVVVVCVVVVVVVVVVCCVVPVPPPQQLVVPDFDADPVPRAGAQNLRHHPPPPADSLLNLLLVCCCVPPCVACNNQQCGDLHHRLAPLPLCQFQNQLRLVQVLVCQQAWLVRDPDQAGGPVRHGRCPSVDTRHHCVVPDPLSSSLSNSLNSCVSHNVDRNVSSCVSSVHDDVVVVVPD